Protein AF-A0A1Q7W2L8-F1 (afdb_monomer_lite)

Secondary structure (DSSP, 8-state):
-EEEEE-TTSS-TT-EEEEEEEEEEEE-TTS-EEEEEEEEEPPGGGSSSPPTT--SS-STT-HHHHHHT---EEESSSSTTS---EEEE-SSS-B-TT--S-EEEEE-PSSPPTTSPPSSEEESSSEEEEEEEEEEEEE-TTSSEEEEEEEEEE-S--SS----EEEEEEEEEEPP--EE--TT--HHHHHHHHHHHB---TTT----B-

Foldseek 3Di:
DWKFKDWPLEFCRVGFTWPDWAWEWEADPVLFIFIWIKTKTAFLCPDPTDDAPPDPDEDRHHSVLQNVLGIKIKTQPPDPPQADGFGAWDLVRADELPDQDKDKTWFAAPPGDLVDRHNIWIAGSHTWDWHGWIWIWGADPVGDTKIKIKTFIQNDDDSRGDRPIMMIMIDPPHDYDAYEYDPPDDPVNSVVSNVSRYPPNPDPPPRPYD

Radius of gyration: 18.17 Å; chains: 1; bounding box: 45×36×49 Å

Structure (mmCIF, N/CA/C/O backbone):
data_AF-A0A1Q7W2L8-F1
#
_entry.id   AF-A0A1Q7W2L8-F1
#
loop_
_atom_site.group_PDB
_atom_site.id
_atom_site.type_symbol
_atom_site.label_atom_id
_atom_site.label_alt_id
_atom_site.label_comp_id
_atom_site.label_asym_id
_atom_site.label_entity_id
_atom_site.label_seq_id
_atom_site.pdbx_PDB_ins_code
_atom_site.Cartn_x
_atom_site.Cartn_y
_atom_site.Cartn_z
_atom_site.occupancy
_atom_site.B_iso_or_equiv
_atom_site.auth_seq_id
_atom_site.auth_comp_id
_atom_site.auth_asym_id
_atom_site.auth_atom_id
_atom_site.pdbx_PDB_model_num
ATOM 1 N N . MET A 1 1 ? 2.780 14.218 2.442 1.00 86.56 1 MET A N 1
ATOM 2 C CA . MET A 1 1 ? 3.149 12.829 2.125 1.00 86.56 1 MET A CA 1
ATOM 3 C C . MET A 1 1 ? 4.211 12.845 1.049 1.00 86.56 1 MET A C 1
ATOM 5 O O . MET A 1 1 ? 4.019 13.495 0.024 1.00 86.56 1 MET A O 1
ATOM 9 N N . HIS A 1 2 ? 5.312 12.153 1.311 1.00 92.75 2 HIS A N 1
ATOM 10 C CA . HIS A 1 2 ? 6.382 11.899 0.356 1.00 92.75 2 HIS A CA 1
ATOM 11 C C . HIS A 1 2 ? 6.700 10.413 0.414 1.00 92.75 2 HIS A C 1
ATOM 13 O O . HIS A 1 2 ? 6.762 9.846 1.501 1.00 92.75 2 HIS A O 1
ATOM 19 N N . GLY A 1 3 ? 6.894 9.766 -0.727 1.00 97.12 3 GLY A N 1
ATOM 20 C CA . GLY A 1 3 ? 7.227 8.352 -0.713 1.00 97.12 3 GLY A CA 1
ATOM 21 C C . GLY A 1 3 ? 7.813 7.868 -2.016 1.00 97.12 3 GLY A C 1
ATOM 22 O O . GLY A 1 3 ? 7.709 8.532 -3.054 1.00 97.12 3 GLY A O 1
ATOM 23 N N . ARG A 1 4 ? 8.438 6.699 -1.935 1.00 98.31 4 ARG A N 1
ATOM 24 C CA . ARG A 1 4 ? 9.125 6.050 -3.044 1.00 98.31 4 ARG A CA 1
ATOM 25 C C . ARG A 1 4 ? 9.002 4.537 -2.913 1.00 98.31 4 ARG A C 1
ATOM 27 O O . ARG A 1 4 ? 8.896 4.020 -1.803 1.00 98.31 4 ARG A O 1
ATOM 34 N N . ILE A 1 5 ? 8.986 3.840 -4.041 1.00 98.69 5 ILE A N 1
ATOM 35 C CA . ILE A 1 5 ? 8.995 2.378 -4.118 1.00 98.69 5 ILE A CA 1
ATOM 36 C C . ILE A 1 5 ? 10.154 1.909 -4.990 1.00 98.69 5 ILE A C 1
ATOM 38 O O . ILE A 1 5 ? 10.399 2.441 -6.069 1.00 98.69 5 ILE A O 1
ATOM 42 N N . TRP A 1 6 ? 10.859 0.894 -4.523 1.00 98.50 6 TRP A N 1
ATOM 43 C CA . TRP A 1 6 ? 11.981 0.261 -5.188 1.00 98.50 6 TRP A CA 1
ATOM 44 C C . TRP A 1 6 ? 11.600 -1.150 -5.597 1.00 98.50 6 TRP A C 1
ATOM 46 O O . TRP A 1 6 ? 10.984 -1.891 -4.830 1.00 98.50 6 TRP A O 1
ATOM 56 N N . PHE A 1 7 ? 12.034 -1.516 -6.797 1.00 97.88 7 PHE A N 1
ATOM 57 C CA . PHE A 1 7 ? 11.906 -2.848 -7.363 1.00 97.88 7 PHE A CA 1
ATOM 58 C C . PHE A 1 7 ? 13.313 -3.321 -7.748 1.00 97.88 7 PHE A C 1
ATOM 60 O O . PHE A 1 7 ? 13.811 -2.931 -8.807 1.00 97.88 7 PHE A O 1
ATOM 67 N N . PRO A 1 8 ? 14.008 -4.086 -6.887 1.00 97.19 8 PRO A N 1
ATOM 68 C CA . PRO A 1 8 ? 15.393 -4.472 -7.128 1.00 97.19 8 PRO A CA 1
ATOM 69 C C . PRO A 1 8 ? 15.606 -5.138 -8.493 1.00 97.19 8 PRO A C 1
ATOM 71 O O . PRO A 1 8 ? 14.825 -5.982 -8.934 1.00 97.19 8 PRO A O 1
ATOM 74 N N . GLY A 1 9 ? 16.684 -4.746 -9.172 1.00 93.50 9 GLY A N 1
ATOM 75 C CA . GLY A 1 9 ? 17.031 -5.249 -10.504 1.00 93.50 9 GLY A CA 1
ATOM 76 C C . GLY A 1 9 ? 16.254 -4.612 -11.658 1.00 93.50 9 GLY A C 1
ATOM 77 O O . GLY A 1 9 ? 16.460 -5.014 -12.801 1.00 93.50 9 GLY A O 1
ATOM 78 N N . ASN A 1 10 ? 15.382 -3.637 -11.385 1.00 94.50 10 ASN A N 1
ATOM 79 C CA . ASN A 1 10 ? 14.778 -2.830 -12.435 1.00 94.50 10 ASN A CA 1
ATOM 80 C C . ASN A 1 10 ? 15.725 -1.696 -12.907 1.00 94.50 10 ASN A C 1
ATOM 82 O O . ASN A 1 10 ? 16.790 -1.488 -12.320 1.00 94.50 10 ASN A O 1
ATOM 86 N N . PRO A 1 11 ? 15.348 -0.932 -13.949 1.00 94.06 11 PRO A N 1
ATOM 87 C CA . PRO A 1 11 ? 16.211 0.104 -14.522 1.00 94.06 11 PRO A CA 1
ATOM 88 C C . PRO A 1 11 ? 16.416 1.367 -13.662 1.00 94.06 11 PRO A C 1
ATOM 90 O O . PRO A 1 11 ? 17.283 2.176 -13.990 1.00 94.06 11 PRO A O 1
ATOM 93 N N . TRP A 1 12 ? 15.642 1.566 -12.588 1.00 94.56 12 TRP A N 1
ATOM 94 C CA . TRP A 1 12 ? 15.703 2.754 -11.725 1.00 94.56 12 TRP A CA 1
ATOM 95 C C . TRP A 1 12 ? 16.214 2.368 -10.329 1.00 94.56 12 TRP A C 1
ATOM 97 O O . TRP A 1 12 ? 15.410 2.048 -9.450 1.00 94.56 12 TRP A O 1
ATOM 107 N N . PRO A 1 13 ? 17.537 2.420 -10.077 1.00 92.81 13 PRO A N 1
ATOM 108 C CA . PRO A 1 13 ? 18.108 2.015 -8.788 1.00 92.81 13 PRO A CA 1
ATOM 109 C C . PRO A 1 13 ? 17.626 2.894 -7.628 1.00 92.81 13 PRO A C 1
ATOM 111 O O . PRO A 1 13 ? 17.476 2.410 -6.508 1.00 92.81 13 PRO A O 1
ATOM 114 N N . ASP A 1 14 ? 17.307 4.157 -7.911 1.00 94.56 14 ASP A N 1
ATOM 115 C CA . ASP A 1 14 ? 16.752 5.092 -6.936 1.00 94.56 14 ASP A CA 1
ATOM 116 C C . ASP A 1 14 ? 15.235 4.917 -6.751 1.00 94.56 14 ASP A C 1
ATOM 118 O O . ASP A 1 14 ? 14.626 5.665 -5.994 1.00 94.56 14 ASP A O 1
ATOM 122 N N . GLY A 1 15 ? 14.601 3.934 -7.396 1.00 96.12 15 GLY A N 1
ATOM 123 C CA . GLY A 1 15 ? 13.174 3.629 -7.274 1.00 96.12 15 GLY A CA 1
ATOM 124 C C . GLY A 1 15 ? 12.269 4.583 -8.055 1.00 96.12 15 GLY A C 1
ATOM 125 O O . GLY A 1 15 ? 12.711 5.283 -8.963 1.00 96.12 15 GLY A O 1
ATOM 126 N N . HIS A 1 16 ? 10.998 4.628 -7.663 1.00 97.69 16 HIS A N 1
ATOM 127 C CA . HIS A 1 16 ? 9.942 5.435 -8.278 1.00 97.69 16 HIS A CA 1
ATOM 128 C C . HIS A 1 16 ? 9.181 6.211 -7.216 1.00 97.69 16 HIS A C 1
ATOM 130 O O . HIS A 1 16 ? 8.717 5.629 -6.233 1.00 97.69 16 HIS A O 1
ATOM 136 N N . GLY A 1 17 ? 9.046 7.517 -7.394 1.00 97.81 17 GLY A N 1
ATOM 137 C CA . GLY A 1 17 ? 8.232 8.373 -6.547 1.00 97.81 17 GLY A CA 1
ATOM 138 C C . GLY A 1 17 ? 6.760 7.978 -6.601 1.00 97.81 17 GLY A C 1
ATOM 139 O O . GLY A 1 17 ? 6.278 7.386 -7.569 1.00 97.81 17 GLY A O 1
ATOM 140 N N . LEU A 1 18 ? 6.031 8.297 -5.537 1.00 98.31 18 LEU A N 1
ATOM 141 C CA . LEU A 1 18 ? 4.604 8.010 -5.444 1.00 98.31 18 LEU A CA 1
ATOM 142 C C . LEU A 1 18 ? 3.776 9.228 -5.836 1.00 98.31 18 LEU A C 1
ATOM 144 O O . LEU A 1 18 ? 3.984 10.322 -5.312 1.00 98.31 18 LEU A O 1
ATOM 148 N N . SER A 1 19 ? 2.803 9.024 -6.723 1.00 97.62 19 SER A N 1
ATOM 149 C CA . SER A 1 19 ? 1.777 10.025 -7.016 1.00 97.62 19 SER A CA 1
ATOM 150 C C . SER A 1 19 ? 0.626 9.956 -6.016 1.00 97.62 19 SER A C 1
ATOM 152 O O . SER A 1 19 ? -0.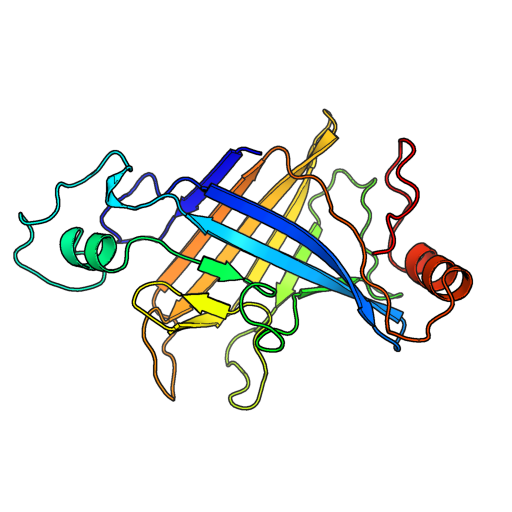007 10.967 -5.726 1.00 97.62 19 SER A O 1
ATOM 154 N N . GLU A 1 20 ? 0.338 8.760 -5.496 1.00 98.06 20 GLU A N 1
ATOM 155 C CA . GLU A 1 20 ? -0.770 8.509 -4.578 1.00 98.06 20 GLU A CA 1
ATOM 156 C C . GLU A 1 20 ? -0.328 7.538 -3.479 1.00 98.06 20 GLU A C 1
ATOM 158 O O . GLU A 1 20 ? 0.336 6.533 -3.745 1.00 98.06 20 GLU A O 1
ATOM 163 N N . PHE A 1 21 ? -0.731 7.826 -2.242 1.00 98.50 21 PHE A N 1
ATOM 164 C CA . PHE A 1 21 ? -0.692 6.876 -1.137 1.00 98.50 21 PHE A CA 1
ATOM 165 C C . PHE A 1 21 ? -1.886 7.129 -0.221 1.00 98.50 21 PHE A C 1
ATOM 167 O O . PHE A 1 21 ? -2.145 8.274 0.155 1.00 98.50 21 PHE A O 1
ATOM 174 N N . ALA A 1 22 ? -2.602 6.073 0.154 1.00 97.94 22 ALA A N 1
ATOM 175 C CA . ALA A 1 22 ? -3.683 6.148 1.124 1.00 97.94 22 ALA A CA 1
ATOM 176 C C . ALA A 1 22 ? -3.634 4.960 2.084 1.00 97.94 22 ALA A C 1
ATOM 178 O O . ALA A 1 22 ? -3.430 3.816 1.677 1.00 97.94 22 ALA A O 1
ATOM 179 N N . TRP A 1 23 ? -3.878 5.249 3.358 1.00 98.00 23 TRP A N 1
ATOM 180 C CA . TRP A 1 23 ? -4.012 4.270 4.427 1.00 98.00 23 TRP A CA 1
ATOM 181 C C . TRP A 1 23 ? -5.296 4.574 5.190 1.00 98.00 23 TRP A C 1
ATOM 183 O O . TRP A 1 23 ? -5.489 5.681 5.686 1.00 98.00 23 TRP A O 1
ATOM 193 N N . SER A 1 24 ? -6.205 3.609 5.245 1.00 96.94 24 SER A N 1
ATOM 194 C CA . SER A 1 24 ? -7.512 3.745 5.891 1.00 96.94 24 SER A CA 1
ATOM 195 C C . SER A 1 24 ? -7.906 2.445 6.583 1.00 96.94 24 SER A C 1
ATOM 197 O O . SER A 1 24 ? -7.171 1.457 6.524 1.00 96.94 24 SER A O 1
ATOM 199 N N . GLY A 1 25 ? -9.033 2.450 7.293 1.00 96.25 25 GLY A N 1
ATOM 200 C CA . GLY A 1 25 ? -9.501 1.287 8.037 1.00 96.25 25 GLY A CA 1
ATOM 201 C C . GLY A 1 25 ? -10.862 0.780 7.585 1.00 96.25 25 GLY A C 1
ATOM 202 O O . GLY A 1 25 ? -11.710 1.535 7.112 1.00 96.25 25 GLY A O 1
ATOM 203 N N . ARG A 1 26 ? -11.122 -0.495 7.853 1.00 96.06 26 ARG A N 1
ATOM 204 C CA . ARG A 1 26 ? -12.452 -1.093 7.769 1.00 96.06 26 ARG A CA 1
ATOM 205 C C . ARG A 1 26 ? -12.692 -2.019 8.948 1.00 96.06 26 ARG A C 1
ATOM 207 O O . ARG A 1 26 ? -11.932 -2.956 9.189 1.00 96.06 26 ARG A O 1
ATOM 214 N N . LEU A 1 27 ? -13.765 -1.760 9.683 1.00 96.62 27 LEU A N 1
ATOM 215 C CA . LEU A 1 27 ? -14.235 -2.648 10.736 1.00 96.62 27 LEU A CA 1
ATOM 216 C C . LEU A 1 27 ? -15.068 -3.767 10.104 1.00 96.62 27 LEU A C 1
ATOM 218 O O . LEU A 1 27 ? -15.924 -3.503 9.262 1.00 96.62 27 LEU A O 1
ATOM 222 N N . ASP A 1 28 ? -14.848 -5.014 10.511 1.00 95.00 28 ASP A N 1
ATOM 223 C CA . ASP A 1 28 ? -15.731 -6.118 10.136 1.00 95.00 28 ASP A CA 1
ATOM 224 C C . ASP A 1 28 ? -16.768 -6.433 11.227 1.00 95.00 28 ASP A C 1
ATOM 226 O O . ASP A 1 28 ? -16.647 -6.036 12.387 1.00 95.00 28 ASP A O 1
ATOM 230 N N . ARG A 1 29 ? -17.805 -7.199 10.865 1.00 93.06 29 ARG A N 1
ATOM 231 C CA . ARG A 1 29 ? -18.875 -7.602 11.800 1.00 93.06 29 ARG A CA 1
ATOM 232 C C . ARG A 1 29 ? -18.396 -8.493 12.951 1.00 93.06 29 ARG A C 1
ATOM 234 O O . ARG A 1 29 ? -19.135 -8.699 13.906 1.00 93.06 29 ARG A O 1
ATOM 241 N N . ARG A 1 30 ? -17.177 -9.035 12.875 1.00 92.44 30 ARG A N 1
ATOM 242 C CA . ARG A 1 30 ? -16.556 -9.811 13.958 1.00 92.44 30 ARG A CA 1
ATOM 243 C C . ARG A 1 30 ? -15.758 -8.914 14.910 1.00 92.44 30 ARG A C 1
ATOM 245 O O . ARG A 1 30 ? -15.165 -9.419 15.861 1.00 92.44 30 ARG A O 1
ATOM 252 N N . GLY A 1 31 ? -15.753 -7.599 14.683 1.00 92.50 31 GLY A N 1
ATOM 253 C CA . GLY A 1 31 ? -15.014 -6.638 15.488 1.00 92.50 31 GLY A CA 1
ATOM 254 C C . GLY A 1 31 ? -13.506 -6.751 15.286 1.00 92.50 31 GLY A C 1
ATOM 255 O O . GLY A 1 31 ? -12.765 -6.639 16.260 1.00 92.50 31 GLY A O 1
ATOM 256 N N . ARG A 1 32 ? -13.056 -7.022 14.056 1.00 97.00 32 ARG A N 1
ATOM 257 C CA . ARG A 1 32 ? -11.649 -6.922 13.643 1.00 97.00 32 ARG A CA 1
ATOM 258 C C . ARG A 1 32 ? -11.466 -5.695 12.761 1.00 97.00 32 ARG A C 1
ATOM 260 O O . ARG A 1 32 ? -12.349 -5.372 11.965 1.00 97.00 32 ARG A O 1
ATOM 267 N N . LEU A 1 33 ? -10.321 -5.038 12.896 1.00 97.62 33 LEU A N 1
ATOM 268 C CA . LEU A 1 33 ? -9.940 -3.911 12.053 1.00 97.62 33 LEU A CA 1
ATOM 269 C C . LEU A 1 33 ? -9.015 -4.404 10.948 1.00 97.62 33 LEU A C 1
ATOM 271 O O . LEU A 1 33 ? -8.019 -5.077 11.219 1.00 97.62 33 LEU A O 1
ATOM 275 N N . TRP A 1 34 ? -9.337 -4.021 9.724 1.00 98.19 34 TRP A N 1
ATOM 276 C CA . TRP A 1 34 ? -8.537 -4.241 8.531 1.00 98.19 34 TRP A CA 1
ATOM 277 C C . TRP A 1 34 ? -7.984 -2.900 8.063 1.00 98.19 34 TRP A C 1
ATOM 279 O O . TRP A 1 34 ? -8.705 -1.904 8.096 1.00 98.19 34 TRP A O 1
ATOM 289 N N . PHE A 1 35 ? -6.719 -2.862 7.661 1.00 98.31 35 PHE A N 1
ATOM 290 C CA . PHE A 1 35 ? -6.138 -1.718 6.979 1.00 98.31 35 PHE A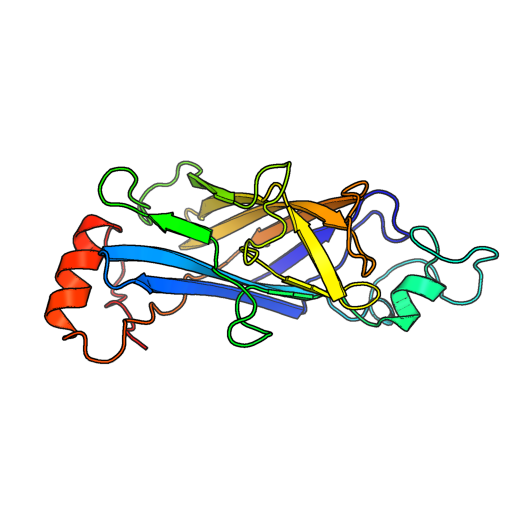 CA 1
ATOM 291 C C . PHE A 1 35 ? -6.259 -1.893 5.478 1.00 98.31 35 PHE A C 1
ATOM 293 O O . PHE A 1 35 ? -5.842 -2.901 4.910 1.00 98.31 35 PHE A O 1
ATOM 300 N N . ASP A 1 36 ? -6.810 -0.860 4.864 1.00 98.31 36 ASP A N 1
ATOM 301 C CA . ASP A 1 36 ? -6.910 -0.710 3.432 1.00 98.31 36 ASP A CA 1
ATOM 302 C C . ASP A 1 36 ? -5.785 0.247 2.994 1.00 98.31 36 ASP A C 1
ATOM 304 O O . ASP A 1 36 ? -5.716 1.399 3.438 1.00 98.31 36 ASP A O 1
ATOM 308 N N . LEU A 1 37 ? -4.879 -0.260 2.159 1.00 98.44 37 LEU A N 1
ATOM 309 C CA . LEU A 1 37 ? -3.725 0.446 1.603 1.00 98.44 37 LEU A CA 1
ATOM 310 C C . LEU A 1 37 ? -3.886 0.651 0.094 1.00 98.44 37 LEU A C 1
ATOM 312 O O . LEU A 1 37 ? -4.415 -0.212 -0.619 1.00 98.44 37 LEU A O 1
ATOM 316 N N . HIS A 1 38 ? -3.401 1.788 -0.387 1.00 98.50 38 HIS A N 1
ATOM 317 C CA . HIS A 1 38 ? -3.279 2.124 -1.798 1.00 98.50 38 HIS A CA 1
ATOM 318 C C . HIS A 1 38 ? -1.964 2.866 -2.022 1.00 98.50 38 HIS A C 1
ATOM 320 O O . HIS A 1 38 ? -1.631 3.769 -1.260 1.00 98.50 38 HIS A O 1
ATOM 326 N N . LEU A 1 39 ? -1.253 2.502 -3.081 1.00 98.50 39 LEU A N 1
ATOM 327 C CA . LEU A 1 39 ? -0.050 3.158 -3.559 1.00 98.50 39 LEU A CA 1
ATOM 328 C C . LEU A 1 39 ? -0.060 3.165 -5.085 1.00 98.50 39 LEU A C 1
ATOM 330 O O . LEU A 1 39 ? -0.358 2.146 -5.717 1.00 98.50 39 LEU A O 1
ATOM 334 N N . ARG A 1 40 ? 0.334 4.295 -5.670 1.00 98.56 40 ARG A N 1
ATOM 335 C CA . ARG A 1 40 ? 0.537 4.441 -7.110 1.00 98.56 40 ARG A CA 1
ATOM 336 C C . ARG A 1 40 ? 1.806 5.226 -7.386 1.00 98.56 40 ARG A C 1
ATOM 338 O O . ARG A 1 40 ? 2.039 6.257 -6.752 1.00 98.56 40 ARG A O 1
ATOM 345 N N . THR A 1 41 ? 2.621 4.745 -8.317 1.00 98.56 41 THR A N 1
ATOM 346 C CA . THR A 1 41 ? 3.837 5.465 -8.710 1.00 98.56 41 THR A CA 1
ATOM 347 C C . THR A 1 41 ? 3.512 6.636 -9.625 1.00 98.56 41 THR A C 1
ATOM 349 O O . THR A 1 41 ? 2.485 6.652 -10.312 1.00 98.56 41 THR A O 1
ATOM 352 N N . LEU A 1 42 ? 4.435 7.593 -9.678 1.00 97.25 42 LEU A N 1
ATOM 353 C CA . LEU A 1 42 ? 4.552 8.503 -10.807 1.00 97.25 42 LEU A CA 1
ATOM 354 C C . LEU A 1 42 ? 4.709 7.707 -12.118 1.00 97.25 42 LEU A C 1
ATOM 356 O O . LEU A 1 42 ? 5.116 6.535 -12.085 1.00 97.25 42 LEU A O 1
ATOM 360 N N . PRO A 1 43 ? 4.375 8.319 -13.268 1.00 96.25 43 PRO A N 1
ATOM 361 C CA . PRO A 1 43 ? 4.730 7.768 -14.567 1.00 96.25 43 PRO A CA 1
ATOM 362 C C . PRO A 1 43 ? 6.232 7.500 -14.647 1.00 96.25 43 PRO A C 1
ATOM 364 O O . PRO A 1 43 ? 7.035 8.378 -14.338 1.00 96.25 43 PRO A O 1
ATOM 367 N N . TYR A 1 44 ? 6.633 6.325 -15.124 1.00 94.31 44 TYR A N 1
ATOM 368 C CA . TYR A 1 44 ? 8.055 5.988 -15.259 1.00 94.31 44 TYR A CA 1
ATOM 369 C C . TYR A 1 44 ? 8.795 6.913 -16.233 1.00 94.31 44 TYR A C 1
ATOM 371 O O . TYR A 1 44 ? 10.004 7.088 -16.122 1.00 94.31 44 TYR A O 1
ATOM 379 N N . ALA A 1 45 ? 8.076 7.507 -17.191 1.00 90.06 45 ALA A N 1
ATOM 380 C CA . ALA A 1 45 ? 8.627 8.480 -18.132 1.00 90.06 45 ALA A CA 1
ATOM 381 C C . ALA A 1 45 ? 9.000 9.825 -17.478 1.00 90.06 45 ALA A C 1
ATOM 383 O O . ALA A 1 45 ? 9.820 10.553 -18.036 1.00 90.06 45 ALA A O 1
ATOM 384 N N . ASP A 1 46 ? 8.412 10.143 -16.320 1.00 90.31 46 ASP A N 1
ATOM 385 C CA . ASP A 1 46 ? 8.663 11.389 -15.587 1.00 90.31 46 ASP A CA 1
ATOM 386 C C . ASP A 1 46 ? 9.829 11.247 -14.591 1.00 90.31 46 ASP A C 1
ATOM 388 O O . ASP A 1 46 ? 10.320 12.240 -14.050 1.00 90.31 46 ASP A O 1
ATOM 392 N N . GLU A 1 47 ? 10.285 10.017 -14.337 1.00 88.69 47 GLU A N 1
ATOM 393 C CA . GLU A 1 47 ? 11.394 9.729 -13.431 1.00 88.69 47 GLU A CA 1
ATOM 394 C C . GLU A 1 47 ? 12.750 10.041 -14.071 1.00 88.69 47 GLU A C 1
ATOM 396 O O . GLU A 1 47 ? 12.999 9.799 -15.255 1.00 88.69 47 GLU A O 1
ATOM 401 N N . VAL A 1 48 ? 13.688 10.514 -13.247 1.00 83.25 48 VAL A N 1
ATOM 402 C CA . VAL A 1 48 ? 15.089 10.628 -13.660 1.00 83.25 48 VAL A CA 1
ATOM 403 C C . VAL A 1 48 ? 15.655 9.219 -13.804 1.00 83.25 48 VAL A C 1
ATOM 405 O O . VAL A 1 48 ? 15.725 8.471 -12.833 1.00 83.25 48 VAL A O 1
ATOM 408 N N . GLY A 1 49 ? 16.069 8.850 -15.014 1.00 81.56 49 GLY A N 1
ATOM 409 C CA . GLY A 1 49 ? 16.569 7.505 -15.260 1.00 81.56 49 GLY A CA 1
ATOM 410 C C . GLY A 1 49 ? 16.883 7.204 -16.725 1.00 81.56 49 GLY A C 1
ATOM 411 O O . GLY A 1 49 ? 17.095 8.128 -17.523 1.00 81.56 49 GLY A O 1
ATOM 412 N N . PRO A 1 50 ? 16.978 5.909 -17.076 1.00 78.81 50 PRO A N 1
ATOM 413 C CA . PRO A 1 50 ? 17.294 5.474 -18.431 1.00 78.81 50 PRO A CA 1
ATOM 414 C C . PRO A 1 50 ? 16.240 5.953 -19.432 1.00 78.81 50 PRO A C 1
ATOM 416 O O . PRO A 1 50 ? 15.046 6.002 -19.140 1.00 78.81 50 PRO A O 1
ATOM 419 N N . ARG A 1 51 ? 16.691 6.317 -20.638 1.00 74.81 51 ARG A N 1
ATOM 420 C CA . ARG A 1 51 ? 15.788 6.762 -21.703 1.00 74.81 51 ARG A CA 1
ATOM 421 C C . ARG A 1 51 ? 15.188 5.542 -22.407 1.00 74.81 51 ARG A C 1
ATOM 423 O O . ARG A 1 51 ? 15.953 4.686 -22.848 1.00 74.81 51 ARG A O 1
ATOM 430 N N . PRO A 1 52 ? 13.858 5.468 -22.570 1.00 73.31 52 PRO A N 1
ATOM 431 C CA . PRO A 1 52 ? 13.234 4.373 -23.302 1.00 73.31 52 PRO A CA 1
ATOM 432 C C . PRO A 1 52 ? 13.704 4.358 -24.767 1.00 73.31 52 PRO A C 1
ATOM 434 O O . PRO A 1 52 ? 13.960 5.406 -25.36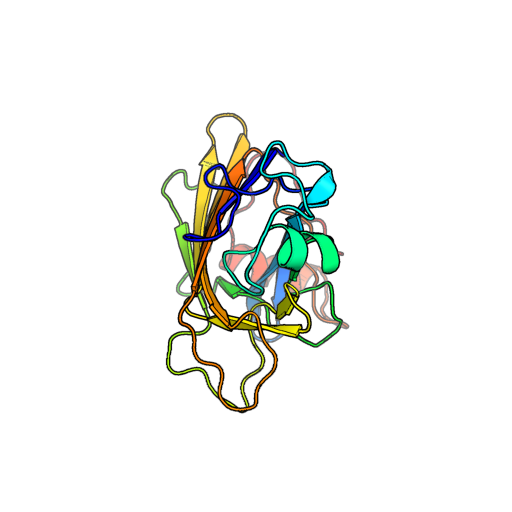4 1.00 73.31 52 PRO A O 1
ATOM 437 N N . GLY A 1 53 ? 13.803 3.163 -25.351 1.00 67.81 53 GLY A N 1
ATOM 438 C CA . GLY A 1 53 ? 14.183 2.940 -26.750 1.00 67.81 53 GLY A CA 1
ATOM 439 C C . GLY A 1 53 ? 15.667 2.655 -27.002 1.00 67.81 53 GLY A C 1
ATOM 440 O O . GLY A 1 53 ? 16.037 2.427 -28.151 1.00 67.81 53 GLY A O 1
ATOM 441 N N . THR A 1 54 ? 16.517 2.643 -25.968 1.00 67.62 54 THR A N 1
ATOM 442 C CA . THR A 1 54 ? 17.930 2.226 -26.089 1.00 67.62 54 THR A CA 1
ATOM 443 C C . THR A 1 54 ? 18.183 0.776 -25.676 1.00 67.62 54 THR A C 1
ATOM 445 O O . THR A 1 54 ? 19.306 0.293 -25.811 1.00 67.62 54 THR A O 1
ATOM 448 N N . ASP A 1 55 ? 17.164 0.087 -25.164 1.00 74.62 55 ASP A N 1
ATOM 449 C CA . ASP A 1 55 ? 17.295 -1.276 -24.652 1.00 74.62 55 ASP A CA 1
ATOM 450 C C . ASP A 1 55 ? 17.276 -2.294 -25.799 1.00 74.62 55 ASP A C 1
ATOM 452 O O . ASP A 1 55 ? 16.446 -2.214 -26.704 1.00 74.62 55 ASP A O 1
ATOM 456 N N . VAL A 1 56 ? 18.175 -3.278 -25.744 1.00 63.84 56 VAL A N 1
ATOM 457 C CA . VAL A 1 56 ? 18.202 -4.406 -26.695 1.00 63.84 56 VAL A CA 1
ATOM 458 C C . VAL A 1 56 ? 17.268 -5.539 -26.238 1.00 63.84 56 VAL A C 1
ATOM 460 O O . VAL A 1 56 ? 16.796 -6.324 -27.057 1.00 63.84 56 VAL A O 1
ATOM 463 N N . GLU A 1 57 ? 16.966 -5.605 -24.937 1.00 68.75 57 GLU A N 1
ATOM 464 C CA . GLU A 1 57 ? 16.167 -6.659 -24.303 1.00 68.75 57 GLU A CA 1
ATOM 465 C C . GLU A 1 57 ? 14.827 -6.127 -23.762 1.00 68.75 57 GLU A C 1
ATOM 467 O O . GLU A 1 57 ? 14.675 -4.942 -23.454 1.00 68.75 57 GLU A O 1
ATOM 472 N N . SER A 1 58 ? 13.843 -7.023 -23.633 1.00 77.88 58 SER A N 1
ATOM 473 C CA . SER A 1 58 ? 12.531 -6.774 -23.016 1.00 77.88 58 SER A CA 1
ATOM 474 C C . SER A 1 58 ? 12.438 -7.396 -21.621 1.00 77.88 58 SER A C 1
ATOM 476 O O . SER A 1 58 ? 13.126 -8.372 -21.337 1.00 77.88 58 SER A O 1
ATOM 478 N N . GLY A 1 59 ? 11.519 -6.916 -20.782 1.00 86.25 59 GLY A N 1
ATOM 479 C CA . GLY A 1 59 ? 11.219 -7.513 -19.476 1.00 86.25 59 GLY A CA 1
ATOM 480 C C . GLY A 1 59 ? 11.700 -6.675 -18.291 1.00 86.25 59 GLY A C 1
ATOM 481 O O . GLY A 1 59 ? 11.755 -5.449 -18.366 1.00 86.25 59 GLY A O 1
ATOM 482 N N . TRP A 1 60 ? 12.029 -7.338 -17.179 1.00 93.19 60 TRP A N 1
ATOM 483 C CA . TRP A 1 60 ? 12.285 -6.690 -15.885 1.00 93.19 60 TRP A CA 1
ATOM 484 C C . TRP A 1 60 ? 13.407 -5.641 -15.911 1.00 93.19 60 TRP A C 1
ATOM 486 O O . TRP A 1 60 ? 13.272 -4.596 -15.286 1.00 93.19 60 TRP A O 1
ATOM 496 N N . ALA A 1 61 ? 14.480 -5.873 -16.668 1.00 91.81 61 ALA A N 1
ATOM 497 C CA . ALA A 1 61 ? 15.619 -4.955 -16.765 1.00 91.81 61 ALA A CA 1
ATOM 498 C C . ALA A 1 61 ? 15.483 -3.899 -17.886 1.00 91.81 61 ALA A C 1
ATOM 500 O O . ALA A 1 61 ? 16.414 -3.134 -18.122 1.00 91.81 61 ALA A O 1
ATOM 501 N N . SER A 1 62 ? 14.348 -3.844 -18.593 1.00 91.88 62 SER A N 1
ATOM 502 C CA . SER A 1 62 ? 14.150 -3.012 -19.790 1.00 91.88 62 SER A CA 1
ATOM 503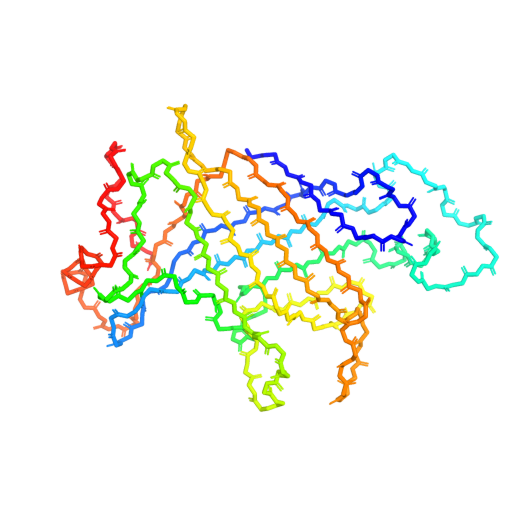 C C . SER A 1 62 ? 13.351 -1.746 -19.480 1.00 91.88 62 SER A C 1
ATOM 505 O O . SER A 1 62 ? 12.148 -1.829 -19.232 1.00 91.88 62 SER A O 1
ATOM 507 N N . ALA A 1 63 ? 13.971 -0.564 -19.548 1.00 92.00 63 ALA A N 1
ATOM 508 C CA . ALA A 1 63 ? 13.282 0.713 -19.315 1.00 92.00 63 ALA A CA 1
ATOM 509 C C . ALA A 1 63 ? 12.079 0.888 -20.248 1.00 92.00 63 ALA A C 1
ATOM 511 O O . ALA A 1 63 ? 10.995 1.275 -19.817 1.00 92.00 63 ALA A O 1
ATOM 512 N N . SER A 1 64 ? 12.244 0.487 -21.507 1.00 91.38 64 SER A N 1
ATOM 513 C CA . SER A 1 64 ? 11.203 0.504 -22.534 1.00 91.38 64 SER A CA 1
ATOM 514 C C . SER A 1 64 ? 9.988 -0.343 -22.149 1.00 91.38 64 SER A C 1
ATOM 516 O O . SER A 1 64 ? 8.855 0.075 -22.384 1.00 91.38 64 SER A O 1
ATOM 518 N N . THR A 1 65 ? 10.206 -1.508 -21.524 1.00 91.75 65 THR A N 1
ATOM 519 C CA . THR A 1 65 ? 9.110 -2.366 -21.044 1.00 91.75 65 THR A CA 1
ATOM 520 C C . THR A 1 65 ? 8.342 -1.678 -19.926 1.00 91.75 65 THR A C 1
ATOM 522 O O . THR A 1 65 ? 7.125 -1.577 -20.008 1.00 91.75 65 THR A O 1
ATOM 525 N N . TRP A 1 66 ? 9.036 -1.152 -18.915 1.00 94.00 66 TRP A N 1
ATOM 526 C CA . TRP A 1 66 ? 8.391 -0.442 -17.809 1.00 94.00 66 TRP A CA 1
ATOM 527 C C . TRP A 1 66 ? 7.596 0.761 -18.308 1.00 94.00 66 TRP A C 1
ATOM 529 O O . TRP A 1 66 ? 6.399 0.846 -18.048 1.00 94.00 66 TRP A O 1
ATOM 539 N N . THR A 1 67 ? 8.218 1.645 -19.094 1.00 93.25 67 THR A N 1
ATOM 540 C CA . THR A 1 67 ? 7.563 2.845 -19.630 1.00 93.25 67 THR A CA 1
ATOM 541 C C . THR A 1 67 ? 6.323 2.518 -20.466 1.00 93.25 67 THR A C 1
ATOM 543 O O . THR A 1 67 ? 5.358 3.277 -20.423 1.00 93.25 67 THR A O 1
ATOM 546 N N . ALA A 1 68 ? 6.286 1.379 -21.168 1.00 92.88 68 ALA A N 1
ATOM 547 C CA . ALA A 1 68 ? 5.100 0.952 -21.916 1.00 92.88 68 ALA A CA 1
ATOM 548 C C . ALA A 1 68 ? 3.873 0.666 -21.025 1.00 92.88 68 ALA A C 1
ATOM 550 O O . ALA A 1 68 ? 2.744 0.779 -21.500 1.00 92.88 68 ALA A O 1
ATOM 551 N N . TYR A 1 69 ? 4.077 0.331 -19.746 1.00 93.06 69 TYR A N 1
ATOM 552 C CA . TYR A 1 69 ? 3.005 0.105 -18.768 1.00 93.06 69 TYR A CA 1
ATOM 553 C C . TYR A 1 69 ? 2.717 1.317 -17.867 1.00 93.06 69 TYR A C 1
ATOM 555 O O . TYR A 1 69 ? 1.855 1.233 -16.992 1.00 93.06 69 TYR A O 1
ATOM 563 N N . ASP A 1 70 ? 3.374 2.453 -18.126 1.00 94.69 70 ASP A N 1
ATOM 564 C CA . ASP A 1 70 ? 3.180 3.770 -17.503 1.00 94.69 70 ASP A CA 1
ATOM 565 C C . ASP A 1 70 ? 3.517 3.851 -16.004 1.00 94.69 70 ASP A C 1
ATOM 567 O O . ASP A 1 70 ? 4.381 4.639 -15.629 1.00 94.69 70 ASP A O 1
ATOM 571 N N . ARG A 1 71 ? 2.867 3.063 -15.137 1.00 96.88 71 ARG A N 1
ATOM 572 C CA . ARG A 1 71 ? 3.025 3.148 -13.673 1.00 96.88 71 ARG A CA 1
ATOM 573 C C . ARG A 1 71 ? 2.582 1.887 -12.925 1.00 96.88 71 ARG A C 1
ATOM 575 O O . ARG A 1 71 ? 1.707 1.156 -13.388 1.00 96.88 71 ARG A O 1
ATOM 582 N N . ALA A 1 72 ? 3.087 1.709 -11.703 1.00 98.06 72 ALA A N 1
ATOM 583 C CA . ALA A 1 72 ? 2.661 0.637 -10.805 1.00 98.06 72 ALA A CA 1
ATOM 584 C C . ALA A 1 72 ? 1.463 1.067 -9.955 1.00 98.06 72 ALA A C 1
ATOM 586 O O . ALA A 1 72 ? 1.353 2.226 -9.550 1.00 98.06 72 ALA A O 1
ATOM 587 N N . THR A 1 73 ? 0.591 0.118 -9.620 1.00 98.62 73 THR A N 1
ATOM 588 C CA . THR A 1 73 ? -0.462 0.291 -8.609 1.00 98.62 73 THR A CA 1
ATOM 589 C C . THR A 1 73 ? -0.489 -0.917 -7.682 1.00 98.62 73 THR A C 1
ATOM 591 O O . THR A 1 73 ? -0.676 -2.039 -8.144 1.00 98.62 73 THR A O 1
ATOM 594 N N . LEU A 1 74 ? -0.335 -0.684 -6.378 1.00 98.56 74 LEU A N 1
ATOM 595 C CA . LEU A 1 74 ? -0.570 -1.673 -5.328 1.00 98.56 74 LEU A CA 1
ATOM 596 C C . LEU A 1 74 ? -1.772 -1.207 -4.518 1.00 98.56 74 LEU A C 1
ATOM 598 O O . LEU A 1 74 ? -1.740 -0.130 -3.924 1.00 98.56 74 LEU A O 1
ATOM 602 N N . SER A 1 75 ? -2.864 -1.970 -4.503 1.00 98.56 75 SER A N 1
ATOM 603 C CA . SER A 1 75 ? -4.063 -1.505 -3.814 1.00 98.56 75 SER A CA 1
ATOM 604 C C . SER A 1 75 ? -5.002 -2.598 -3.336 1.00 98.56 75 SER A C 1
ATOM 606 O O . SER A 1 75 ? -5.281 -3.578 -4.025 1.00 98.56 75 SER A O 1
ATOM 608 N N . SER A 1 76 ? -5.556 -2.354 -2.152 1.00 98.19 76 SER A N 1
ATOM 609 C CA . SER A 1 76 ? -6.680 -3.101 -1.590 1.00 98.19 76 SER A CA 1
ATOM 610 C C . SER A 1 76 ? -8.055 -2.518 -1.959 1.00 98.19 76 SER A C 1
ATOM 612 O O . SER A 1 76 ? -9.078 -3.163 -1.743 1.00 98.19 76 SER A O 1
ATOM 614 N N . THR A 1 77 ? -8.088 -1.309 -2.529 1.00 97.00 77 THR A N 1
ATOM 615 C CA . THR A 1 77 ? -9.316 -0.521 -2.736 1.00 97.00 77 THR A CA 1
ATOM 616 C C . THR A 1 77 ? -9.542 -0.071 -4.175 1.00 97.00 77 THR A C 1
ATOM 618 O O . THR A 1 77 ? -10.671 0.270 -4.514 1.00 97.00 77 THR A O 1
ATOM 621 N N . PHE A 1 78 ? -8.507 -0.072 -5.023 1.00 97.19 78 PHE A N 1
ATOM 622 C CA . PHE A 1 78 ? -8.604 0.391 -6.411 1.00 97.19 78 PHE A CA 1
ATOM 623 C C . PHE A 1 78 ? -9.527 -0.494 -7.256 1.00 97.19 78 PHE A C 1
ATOM 625 O O . PHE A 1 78 ? -10.332 0.016 -8.031 1.00 97.19 78 PHE A O 1
ATOM 632 N N . TRP A 1 79 ? -9.439 -1.815 -7.074 1.00 96.25 79 TRP A N 1
ATOM 633 C CA . TRP A 1 79 ? -10.349 -2.781 -7.686 1.00 96.25 79 TRP A CA 1
ATOM 634 C C . TRP A 1 79 ? -11.395 -3.214 -6.651 1.00 96.25 79 TRP A C 1
ATOM 636 O O . TRP A 1 79 ? -11.037 -3.906 -5.688 1.00 96.25 79 TRP A O 1
ATOM 646 N N . PRO A 1 80 ? -12.669 -2.806 -6.813 1.00 91.31 80 PRO A N 1
ATOM 647 C CA . PRO A 1 80 ? -13.728 -3.127 -5.865 1.00 91.31 80 PRO A CA 1
ATOM 648 C C . PRO A 1 80 ? -13.826 -4.630 -5.637 1.00 91.31 80 PRO A C 1
ATOM 650 O O . PRO A 1 80 ? -13.801 -5.412 -6.584 1.00 91.31 80 PRO A O 1
ATOM 653 N N . ASP A 1 81 ? -13.905 -5.026 -4.370 1.00 90.12 81 ASP A N 1
ATOM 654 C CA . ASP A 1 81 ? -14.055 -6.418 -3.958 1.00 90.12 81 ASP A CA 1
ATOM 655 C C . ASP A 1 81 ? -12.991 -7.388 -4.495 1.00 90.12 81 ASP A C 1
ATOM 657 O O . ASP A 1 81 ? -13.191 -8.598 -4.412 1.00 90.12 81 ASP A O 1
ATOM 661 N N . ALA A 1 82 ? -11.823 -6.899 -4.923 1.00 94.25 82 ALA A N 1
ATOM 662 C CA . ALA A 1 82 ? -10.717 -7.740 -5.382 1.00 94.25 82 ALA A CA 1
ATOM 663 C C . ALA A 1 82 ? -9.667 -8.021 -4.295 1.00 94.25 82 ALA A C 1
ATOM 665 O O . ALA A 1 82 ? -8.899 -8.966 -4.424 1.00 94.25 82 ALA A O 1
ATOM 666 N N . ALA A 1 83 ? -9.638 -7.251 -3.201 1.00 97.00 83 ALA A N 1
ATOM 667 C CA . ALA A 1 83 ? -8.714 -7.464 -2.080 1.00 97.00 83 ALA A CA 1
ATOM 668 C C . ALA A 1 83 ? -9.409 -7.520 -0.706 1.00 97.00 83 ALA A C 1
ATOM 670 O O . ALA A 1 83 ? -10.560 -7.092 -0.554 1.00 97.00 83 ALA A O 1
ATOM 671 N N . THR A 1 84 ? -8.749 -8.141 0.272 1.00 96.75 84 THR A N 1
ATOM 672 C CA . THR A 1 84 ? -9.239 -8.277 1.654 1.00 96.75 84 THR A CA 1
ATOM 673 C C . THR A 1 84 ? -8.741 -7.169 2.579 1.00 96.75 84 THR A C 1
ATOM 675 O O . THR A 1 84 ? -9.413 -6.903 3.581 1.00 96.75 84 THR A O 1
ATOM 678 N N . GLY A 1 85 ? -7.639 -6.497 2.229 1.00 97.81 85 GLY A N 1
ATOM 679 C CA . GLY A 1 85 ? -6.892 -5.618 3.126 1.00 97.81 85 GLY A CA 1
ATOM 680 C C . GLY A 1 85 ? -6.010 -6.408 4.099 1.00 97.81 85 GLY A C 1
ATOM 681 O O . GLY A 1 85 ? -6.030 -7.636 4.143 1.00 97.81 85 GLY A O 1
ATOM 682 N N . VAL A 1 86 ? -5.234 -5.704 4.918 1.00 98.19 86 VAL A N 1
ATOM 683 C CA . VAL A 1 86 ? -4.319 -6.318 5.893 1.00 98.19 86 VAL A CA 1
ATOM 684 C C . VAL A 1 86 ? -4.982 -6.362 7.264 1.00 98.19 86 VAL A C 1
ATOM 686 O O . VAL A 1 86 ? -5.512 -5.353 7.728 1.00 98.19 86 VAL A O 1
ATOM 689 N N . LEU A 1 87 ? -4.955 -7.506 7.954 1.00 98.06 87 LEU A N 1
ATOM 690 C CA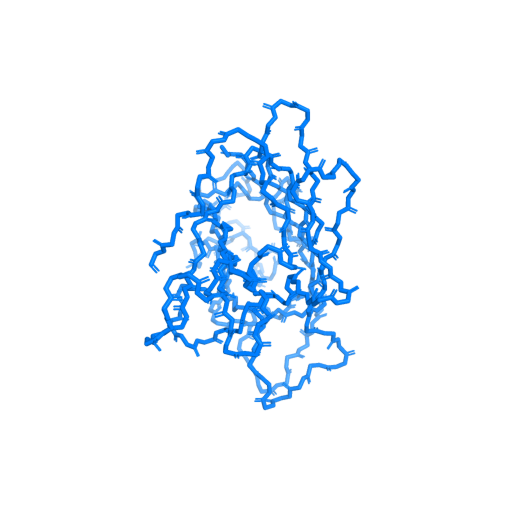 . LEU A 1 87 ? -5.503 -7.590 9.309 1.00 98.06 87 LEU A CA 1
ATOM 691 C C . LEU A 1 87 ? -4.674 -6.716 10.262 1.00 98.06 87 LEU A C 1
ATOM 693 O O . LEU A 1 87 ? -3.533 -7.026 10.593 1.00 98.06 87 LEU A O 1
ATOM 697 N N . ALA A 1 88 ? -5.270 -5.620 10.719 1.00 97.19 88 ALA A N 1
ATOM 698 C CA . ALA A 1 88 ? -4.572 -4.558 11.428 1.00 97.19 88 ALA A CA 1
ATOM 699 C C . ALA A 1 88 ? -4.709 -4.655 12.943 1.00 97.19 88 ALA A C 1
ATOM 701 O O . ALA A 1 88 ? -3.760 -4.389 13.681 1.00 97.19 88 ALA A O 1
ATOM 702 N N . ALA A 1 89 ? -5.889 -5.025 13.431 1.00 97.25 89 ALA A N 1
ATOM 703 C CA . ALA A 1 89 ? -6.084 -5.203 14.856 1.00 97.25 89 ALA A CA 1
ATOM 704 C C . ALA A 1 89 ? -7.161 -6.232 15.173 1.00 97.25 89 ALA A C 1
ATOM 706 O O . ALA A 1 89 ? -8.216 -6.323 14.540 1.00 97.25 89 ALA A O 1
ATOM 707 N N . THR A 1 90 ? -6.890 -6.969 16.239 1.00 96.44 90 THR A N 1
ATOM 708 C CA . THR A 1 90 ? -7.848 -7.819 16.940 1.00 96.44 90 THR A CA 1
ATOM 709 C C . THR A 1 90 ? -7.843 -7.431 18.415 1.00 96.44 90 THR A C 1
ATOM 711 O O . THR A 1 90 ? -6.988 -6.673 18.865 1.00 96.44 90 THR A O 1
ATOM 714 N N . ARG A 1 91 ? -8.773 -7.967 19.209 1.00 91.62 91 ARG A N 1
ATOM 715 C CA . ARG A 1 91 ? -8.799 -7.691 20.656 1.00 91.62 91 ARG A CA 1
ATOM 716 C C . ARG A 1 91 ? -7.523 -8.138 21.376 1.00 91.62 91 ARG A C 1
ATOM 718 O O . ARG A 1 91 ? -7.146 -7.523 22.364 1.00 91.62 91 ARG A O 1
ATOM 725 N N . SER A 1 92 ? -6.887 -9.210 20.904 1.00 93.19 92 SER A N 1
ATOM 726 C CA . SER A 1 92 ? -5.637 -9.732 21.468 1.00 93.19 92 SER A CA 1
ATOM 727 C C . SER A 1 92 ? -4.398 -9.025 20.924 1.00 93.19 92 SER A C 1
ATOM 729 O O . SER A 1 92 ? -3.363 -9.037 21.578 1.00 93.19 92 SER A O 1
ATOM 731 N N . ILE A 1 93 ? -4.494 -8.422 19.736 1.00 94.69 93 ILE A N 1
ATOM 732 C CA . ILE A 1 93 ? -3.390 -7.737 19.059 1.00 94.69 93 ILE A CA 1
ATOM 733 C C . ILE A 1 93 ? -3.907 -6.374 18.578 1.00 94.69 93 ILE A C 1
ATOM 735 O O . ILE A 1 93 ? -4.294 -6.245 17.412 1.00 94.69 93 ILE A O 1
ATOM 739 N N . PRO A 1 94 ? -4.007 -5.377 19.472 1.00 95.44 94 PRO A N 1
ATOM 740 C CA . PRO A 1 94 ? -4.449 -4.040 19.101 1.00 95.44 94 PRO A CA 1
ATOM 741 C C . PRO A 1 94 ? -3.380 -3.296 18.286 1.00 95.44 94 PRO A C 1
ATOM 743 O O . PRO A 1 94 ? -2.197 -3.636 18.326 1.00 95.44 94 PRO A O 1
ATOM 746 N N . PHE A 1 95 ? -3.792 -2.251 17.572 1.00 96.00 95 PHE A N 1
ATOM 747 C CA . PHE A 1 95 ? -2.888 -1.268 16.969 1.00 96.00 95 PHE A CA 1
ATOM 748 C C . PHE A 1 95 ? -2.926 0.011 17.806 1.00 96.00 95 PHE A C 1
ATOM 750 O O . PHE A 1 95 ? -3.999 0.461 18.192 1.00 96.00 95 PHE A O 1
ATOM 757 N N . ARG A 1 96 ? -1.773 0.582 18.143 1.00 94.44 96 ARG A N 1
ATOM 758 C CA . ARG A 1 96 ? -1.681 1.739 19.040 1.00 94.44 96 ARG A CA 1
ATOM 759 C C . ARG A 1 96 ? -1.099 2.931 18.302 1.00 94.44 96 ARG A C 1
ATOM 761 O O . ARG A 1 96 ? 0.110 3.026 18.146 1.00 94.44 96 ARG A O 1
ATOM 768 N N . PHE A 1 97 ? -1.951 3.842 17.853 1.00 92.00 97 PHE A N 1
ATOM 769 C CA . PHE A 1 97 ? -1.540 5.099 17.247 1.00 92.00 97 PHE A CA 1
ATOM 770 C C . PHE A 1 97 ? -0.661 5.926 18.180 1.00 92.00 97 PHE A C 1
ATOM 772 O O . PHE A 1 97 ? 0.198 6.636 17.687 1.00 92.00 97 PHE A O 1
ATOM 779 N N . GLY A 1 98 ? -0.833 5.850 19.502 1.00 90.44 98 GLY A N 1
ATOM 780 C CA . GLY A 1 98 ? 0.016 6.568 20.453 1.00 90.44 98 GLY A CA 1
ATOM 781 C C . GLY A 1 98 ? 1.422 5.983 20.630 1.00 90.44 98 GLY A C 1
ATOM 782 O O . GLY A 1 98 ? 2.281 6.664 21.191 1.00 90.44 98 GLY A O 1
ATOM 783 N N . ASP A 1 99 ? 1.680 4.754 20.168 1.00 92.88 99 ASP A N 1
ATOM 784 C CA . ASP A 1 99 ? 2.969 4.079 20.353 1.00 92.88 99 ASP A CA 1
ATOM 785 C C . ASP A 1 99 ? 3.992 4.549 19.308 1.00 92.88 99 ASP A C 1
ATOM 787 O O . ASP A 1 99 ? 3.736 4.535 18.104 1.00 92.88 99 ASP A O 1
ATOM 791 N N . PHE A 1 100 ? 5.165 4.968 19.783 1.00 94.19 100 PHE A N 1
ATOM 792 C CA . PHE A 1 100 ? 6.288 5.388 18.941 1.00 94.19 100 PHE A CA 1
ATOM 793 C C . PHE A 1 100 ? 7.177 4.219 18.510 1.00 94.19 100 PHE A C 1
ATOM 795 O O . PHE A 1 100 ? 8.064 4.399 17.677 1.00 94.19 100 PHE A O 1
ATOM 802 N N . ARG A 1 101 ? 6.972 3.021 19.069 1.00 96.50 101 ARG A N 1
ATOM 803 C CA . ARG A 1 101 ? 7.669 1.819 18.607 1.00 96.50 101 ARG A CA 1
ATOM 804 C C . ARG A 1 101 ? 7.073 1.345 17.279 1.00 96.50 101 ARG A C 1
ATOM 806 O O . ARG A 1 101 ? 5.852 1.414 17.116 1.00 96.50 101 ARG A O 1
ATOM 813 N N . PRO A 1 102 ? 7.902 0.800 16.374 1.00 97.69 102 PRO A N 1
ATOM 814 C CA . PRO A 1 102 ? 7.422 0.182 15.150 1.00 97.69 102 PRO A CA 1
ATOM 815 C C . PRO A 1 102 ? 6.365 -0.891 15.412 1.00 97.69 102 PRO A C 1
ATOM 817 O O . PRO A 1 102 ? 6.533 -1.760 16.273 1.00 97.69 102 PRO A O 1
ATOM 820 N N . GLN A 1 103 ? 5.275 -0.842 14.653 1.00 98.00 103 GLN A N 1
ATOM 821 C CA . GLN A 1 103 ? 4.221 -1.850 14.683 1.00 98.00 103 GLN A CA 1
ATOM 822 C C . GLN A 1 103 ? 4.119 -2.518 13.321 1.00 98.00 103 GLN A C 1
ATOM 824 O O . GLN A 1 103 ? 3.756 -1.873 12.345 1.00 98.00 103 GLN A O 1
ATOM 829 N N . ILE A 1 104 ? 4.402 -3.818 13.271 1.00 98.38 104 ILE A N 1
ATOM 830 C CA . ILE A 1 104 ? 4.460 -4.579 12.021 1.00 98.38 104 ILE A CA 1
ATOM 831 C C . ILE A 1 104 ? 3.159 -5.352 11.808 1.00 98.38 104 ILE A C 1
ATOM 833 O O . ILE A 1 104 ? 2.608 -5.932 12.751 1.00 98.38 104 ILE A O 1
ATOM 837 N N . ARG A 1 105 ? 2.658 -5.367 10.572 1.00 98.38 105 ARG A N 1
ATOM 838 C CA . ARG A 1 105 ? 1.565 -6.232 10.119 1.00 98.38 105 ARG A CA 1
ATOM 839 C C . ARG A 1 105 ? 1.995 -7.011 8.893 1.00 98.38 105 ARG A C 1
ATOM 841 O O . ARG A 1 105 ? 2.567 -6.438 7.975 1.00 98.38 105 ARG A O 1
ATOM 848 N N . ALA A 1 106 ? 1.681 -8.300 8.899 1.00 98.06 106 ALA A N 1
ATOM 849 C CA . ALA A 1 106 ? 1.982 -9.198 7.802 1.00 98.06 106 ALA A CA 1
ATOM 850 C C . ALA A 1 106 ? 0.705 -9.758 7.174 1.00 98.06 106 ALA A C 1
ATOM 852 O O . ALA A 1 106 ? -0.325 -9.876 7.847 1.00 98.06 106 ALA A O 1
ATOM 853 N N . ALA A 1 107 ? 0.779 -10.095 5.891 1.00 97.81 107 ALA A N 1
ATOM 854 C CA . ALA A 1 107 ? -0.307 -10.718 5.144 1.00 97.81 107 ALA A CA 1
ATOM 855 C C . ALA A 1 107 ? 0.232 -11.591 4.006 1.00 97.81 107 ALA A C 1
ATOM 857 O O . ALA A 1 107 ? 1.368 -11.419 3.569 1.00 97.81 107 ALA A O 1
ATOM 858 N N . ASP A 1 108 ? -0.614 -12.509 3.540 1.00 96.75 108 ASP A N 1
ATOM 859 C CA . ASP A 1 108 ? -0.362 -13.398 2.402 1.00 96.75 108 ASP A CA 1
ATOM 860 C C . ASP A 1 108 ? 0.991 -14.134 2.475 1.00 96.75 108 ASP A C 1
ATOM 862 O O . ASP A 1 108 ? 1.821 -13.984 1.577 1.00 96.75 108 ASP A O 1
ATOM 866 N N . PRO A 1 109 ? 1.262 -14.912 3.546 1.00 96.81 109 PRO A N 1
ATOM 867 C CA . PRO A 1 109 ? 2.493 -15.696 3.631 1.00 96.81 109 PRO A CA 1
ATOM 868 C C . PRO A 1 109 ? 2.570 -16.717 2.489 1.00 96.81 109 PRO A C 1
ATOM 870 O O . PRO A 1 109 ? 1.541 -17.220 2.035 1.00 96.81 109 PRO A O 1
ATOM 873 N N . LEU A 1 110 ? 3.784 -17.071 2.060 1.00 95.00 110 LEU A N 1
ATOM 874 C CA . LEU A 1 110 ? 3.973 -18.160 1.104 1.00 95.00 110 LEU A CA 1
ATOM 875 C C . LEU A 1 110 ? 3.944 -19.539 1.796 1.00 95.00 110 LEU A C 1
ATOM 877 O O . LEU A 1 110 ? 4.464 -19.683 2.906 1.00 95.00 110 LEU A O 1
ATOM 881 N N . PRO A 1 111 ? 3.384 -20.577 1.141 1.00 92.88 111 PRO A N 1
ATOM 882 C CA . PRO A 1 111 ? 2.672 -20.521 -0.141 1.00 92.88 111 PRO A CA 1
ATOM 883 C C . PRO A 1 111 ? 1.305 -19.826 -0.013 1.00 92.88 111 PRO A C 1
ATOM 885 O O . PRO A 1 111 ? 0.589 -20.041 0.963 1.00 92.88 111 PRO A O 1
ATOM 888 N N . VAL A 1 112 ? 0.936 -19.025 -1.021 1.00 90.00 112 VAL A N 1
ATOM 889 C CA . VAL A 1 112 ? -0.380 -18.368 -1.066 1.00 90.00 112 VAL A CA 1
ATOM 890 C C . VAL A 1 112 ? -1.498 -19.387 -1.283 1.00 90.00 112 VAL A C 1
ATOM 892 O O . VAL A 1 112 ? -1.321 -20.385 -1.984 1.00 90.00 112 VAL A O 1
ATOM 895 N N . ASP A 1 113 ? -2.664 -19.111 -0.701 1.00 88.00 113 ASP A N 1
ATOM 896 C CA . ASP A 1 113 ? -3.887 -19.871 -0.956 1.00 88.00 113 ASP A CA 1
ATOM 897 C C . ASP A 1 113 ? -4.397 -19.574 -2.382 1.00 88.00 113 ASP A C 1
ATOM 899 O O . ASP A 1 113 ? -4.720 -18.419 -2.667 1.00 88.00 113 ASP A O 1
ATOM 903 N N . PRO A 1 114 ? -4.485 -20.572 -3.284 1.00 81.94 114 PRO A N 1
ATOM 904 C CA . PRO A 1 114 ? -4.928 -20.361 -4.663 1.00 81.94 114 PRO A CA 1
ATOM 905 C C . PRO A 1 114 ? -6.408 -19.968 -4.783 1.00 81.94 114 PRO A C 1
ATOM 907 O O . PRO A 1 114 ? -6.796 -19.383 -5.792 1.00 81.94 114 PRO A O 1
ATOM 910 N N . GLU A 1 115 ? -7.234 -20.284 -3.782 1.00 85.88 115 GLU A N 1
ATOM 911 C CA . GLU A 1 115 ? -8.638 -19.848 -3.709 1.00 85.88 115 GLU A CA 1
ATOM 912 C C . GLU A 1 115 ? -8.794 -18.574 -2.861 1.00 85.88 115 GLU A C 1
ATOM 914 O O . GLU A 1 115 ? -9.866 -17.959 -2.808 1.00 85.88 115 GLU A O 1
ATOM 919 N N . GLY A 1 116 ? -7.709 -18.171 -2.197 1.00 88.38 116 GLY A N 1
ATOM 920 C CA . GLY A 1 116 ? -7.640 -17.033 -1.309 1.00 88.38 116 GLY A CA 1
ATOM 921 C C . GLY A 1 116 ? -7.691 -15.714 -2.066 1.00 88.38 116 GLY A C 1
ATOM 922 O O . GLY A 1 116 ? -7.093 -15.520 -3.122 1.00 88.38 116 GLY A O 1
ATOM 923 N N . LYS A 1 117 ? -8.399 -14.754 -1.478 1.00 93.81 117 LYS A N 1
ATOM 924 C CA . LYS A 1 117 ? -8.428 -13.381 -1.968 1.00 93.81 117 LYS A CA 1
ATOM 925 C C . LYS A 1 117 ? -7.245 -12.607 -1.367 1.00 93.81 117 LYS A C 1
ATOM 927 O O . LYS A 1 117 ? -7.165 -12.557 -0.136 1.00 93.81 117 LYS A O 1
ATOM 932 N N . PRO A 1 118 ? -6.381 -11.970 -2.179 1.00 95.81 118 PRO A N 1
ATOM 933 C CA . PRO A 1 118 ? -5.170 -11.324 -1.678 1.00 95.81 118 PRO A CA 1
ATOM 934 C C . PRO A 1 118 ? -5.501 -10.136 -0.770 1.00 95.81 118 PRO A C 1
ATOM 936 O O . PRO A 1 118 ? -6.555 -9.501 -0.900 1.00 95.81 118 PRO A O 1
ATOM 939 N N . ALA A 1 119 ? -4.595 -9.793 0.138 1.00 97.75 119 ALA A N 1
ATOM 940 C CA . ALA A 1 119 ? -4.670 -8.579 0.940 1.00 97.75 119 ALA A CA 1
ATOM 941 C C . ALA A 1 119 ? -4.578 -7.328 0.062 1.00 97.75 119 ALA A C 1
ATOM 943 O O . ALA A 1 119 ? -5.297 -6.353 0.300 1.00 97.75 119 ALA A O 1
ATOM 944 N N . VAL A 1 120 ? -3.737 -7.369 -0.976 1.00 98.00 120 VAL A N 1
ATOM 945 C CA . VAL A 1 120 ? -3.473 -6.267 -1.906 1.00 98.00 120 VAL A CA 1
ATOM 946 C C . VAL A 1 120 ? -3.289 -6.812 -3.325 1.00 98.00 120 VAL A C 1
ATOM 948 O O . VAL A 1 120 ? -2.584 -7.790 -3.536 1.00 98.00 120 VAL A O 1
ATOM 951 N N . ASN A 1 121 ? -3.882 -6.144 -4.316 1.00 97.19 121 ASN A N 1
ATOM 952 C CA . ASN A 1 121 ? -3.668 -6.451 -5.733 1.00 97.19 121 ASN A CA 1
ATOM 953 C C . ASN A 1 121 ? -2.547 -5.603 -6.342 1.00 97.19 121 ASN A C 1
ATOM 955 O O . ASN A 1 121 ? -2.324 -4.468 -5.913 1.00 97.19 121 ASN A O 1
ATOM 959 N N . LEU A 1 122 ? -1.912 -6.129 -7.392 1.00 97.50 122 LEU A N 1
ATOM 960 C CA . LEU A 1 122 ? -0.851 -5.467 -8.150 1.00 97.50 122 LEU A CA 1
ATOM 961 C C . LEU A 1 122 ? -1.255 -5.246 -9.606 1.00 97.50 122 LEU A C 1
ATOM 963 O O . LEU A 1 122 ? -1.776 -6.141 -10.270 1.00 97.50 122 LEU A O 1
ATOM 967 N N . TYR A 1 123 ? -0.898 -4.077 -10.119 1.00 97.12 123 TYR A N 1
ATOM 968 C CA . TYR A 1 123 ? -0.728 -3.834 -11.542 1.00 97.12 123 TYR A CA 1
ATOM 969 C C . TYR A 1 123 ? 0.677 -3.288 -11.787 1.00 97.12 123 TYR A C 1
ATOM 971 O O . TYR A 1 123 ? 1.033 -2.257 -11.213 1.00 97.12 123 TYR A O 1
ATOM 979 N N . LEU A 1 124 ? 1.461 -3.979 -12.619 1.00 95.81 124 LEU A N 1
ATOM 980 C CA . LEU A 1 124 ? 2.809 -3.551 -13.007 1.00 95.81 124 LEU A CA 1
ATOM 981 C C . LEU A 1 124 ? 3.036 -3.712 -14.510 1.00 95.81 124 LEU A C 1
ATOM 983 O O . LEU A 1 124 ? 3.162 -2.716 -15.208 1.00 95.81 124 LEU A O 1
ATOM 987 N N . PHE A 1 125 ? 3.008 -4.949 -15.015 1.00 93.50 125 PHE A N 1
ATOM 988 C CA . PHE A 1 125 ? 3.040 -5.266 -16.451 1.00 93.50 125 PHE A CA 1
ATOM 989 C C . PHE A 1 125 ? 1.697 -5.838 -16.919 1.00 93.50 125 PHE A C 1
ATOM 991 O O . PHE A 1 125 ? 1.624 -6.770 -17.718 1.00 93.50 125 PHE A O 1
ATOM 998 N N . GLY A 1 126 ? 0.618 -5.302 -16.350 1.00 92.75 126 GLY A N 1
ATOM 999 C CA . GLY A 1 126 ? -0.683 -5.957 -16.289 1.00 92.75 126 GLY A CA 1
ATOM 1000 C C . GLY A 1 126 ? -1.008 -6.425 -14.866 1.00 92.75 126 GLY A C 1
ATOM 1001 O O . GLY A 1 126 ? -0.259 -6.117 -13.931 1.00 92.75 126 GLY A O 1
ATOM 1002 N N . PRO A 1 127 ? -2.133 -7.143 -14.683 1.00 94.00 127 PRO A N 1
ATOM 1003 C CA . PRO A 1 127 ? -2.486 -7.748 -13.404 1.00 94.00 127 PRO A CA 1
ATOM 1004 C C . PRO A 1 127 ? -1.399 -8.719 -12.935 1.00 94.00 127 PRO A C 1
ATOM 1006 O O . PRO A 1 127 ? -0.997 -9.610 -13.683 1.00 94.00 127 PRO A O 1
ATOM 1009 N N . GLY A 1 128 ? -0.957 -8.547 -11.694 1.00 93.81 128 GLY A N 1
ATOM 1010 C CA . GLY A 1 128 ? 0.035 -9.393 -11.039 1.00 93.81 128 GLY A CA 1
ATOM 1011 C C . GLY A 1 128 ? -0.409 -9.811 -9.639 1.00 93.81 128 GLY A C 1
ATOM 1012 O O . GLY A 1 128 ? -1.530 -9.530 -9.211 1.00 93.81 128 GLY A O 1
ATOM 1013 N N . ALA A 1 129 ? 0.492 -10.462 -8.913 1.00 95.38 129 ALA A N 1
ATOM 1014 C CA . ALA A 1 129 ? 0.267 -10.929 -7.550 1.00 95.38 129 ALA A CA 1
ATOM 1015 C C . ALA A 1 129 ? 1.300 -10.341 -6.584 1.00 95.38 129 ALA A C 1
ATOM 1017 O O . ALA A 1 129 ? 2.439 -10.071 -6.969 1.00 95.38 129 ALA A O 1
ATOM 1018 N N . VAL A 1 130 ? 0.906 -10.195 -5.319 1.00 96.81 130 VAL A N 1
ATOM 1019 C CA . VAL A 1 130 ? 1.789 -9.820 -4.208 1.00 96.81 130 VAL A CA 1
ATOM 1020 C C . VAL A 1 130 ? 1.628 -10.838 -3.085 1.00 96.81 130 VAL A C 1
ATOM 1022 O O . VAL A 1 130 ? 0.534 -11.360 -2.885 1.00 96.81 130 VAL A O 1
ATOM 1025 N N . ALA A 1 131 ? 2.717 -11.136 -2.390 1.00 97.31 131 ALA A N 1
ATOM 1026 C CA . ALA A 1 131 ? 2.750 -12.015 -1.230 1.00 97.31 131 ALA A CA 1
ATOM 1027 C C . ALA A 1 131 ? 3.820 -11.543 -0.236 1.00 97.31 131 ALA A C 1
ATOM 1029 O O . ALA A 1 131 ? 4.593 -10.626 -0.525 1.00 97.31 131 ALA A O 1
ATOM 1030 N N . GLU A 1 132 ? 3.862 -12.189 0.929 1.00 98.00 132 GLU A N 1
ATOM 1031 C CA . GLU A 1 132 ? 4.799 -11.914 2.026 1.00 98.00 132 GLU A CA 1
ATOM 1032 C C . GLU A 1 132 ? 4.852 -10.433 2.387 1.00 98.00 132 GLU A C 1
ATOM 1034 O O . GLU A 1 132 ? 5.917 -9.835 2.521 1.00 98.00 132 GLU A O 1
ATOM 1039 N N . HIS A 1 133 ? 3.677 -9.820 2.520 1.00 98.44 133 HIS A N 1
ATOM 1040 C CA . HIS A 1 133 ? 3.611 -8.439 2.956 1.00 98.44 133 HIS A CA 1
ATOM 1041 C C . HIS A 1 133 ? 4.206 -8.318 4.357 1.00 98.44 133 HIS A C 1
ATOM 1043 O O . HIS A 1 133 ? 3.777 -9.027 5.266 1.00 98.44 133 HIS A O 1
ATOM 1049 N N . GLU A 1 134 ? 5.099 -7.355 4.544 1.00 98.75 134 GLU A N 1
ATOM 1050 C CA . GLU A 1 134 ? 5.504 -6.858 5.852 1.00 98.75 134 GLU A CA 1
ATOM 1051 C C . GLU A 1 134 ? 5.373 -5.336 5.847 1.00 98.75 134 GLU A C 1
ATOM 1053 O O . GLU A 1 134 ? 5.941 -4.642 5.003 1.00 98.75 134 GLU A O 1
ATOM 1058 N N . ILE A 1 135 ? 4.534 -4.817 6.743 1.00 98.81 135 ILE A N 1
ATOM 1059 C CA . ILE A 1 135 ? 4.159 -3.404 6.775 1.00 98.81 135 ILE A CA 1
ATOM 1060 C C . ILE A 1 135 ? 4.426 -2.862 8.163 1.00 98.81 135 ILE A C 1
ATOM 1062 O O . ILE A 1 135 ? 3.705 -3.169 9.114 1.00 98.81 135 ILE A O 1
ATOM 1066 N N . GLU A 1 136 ? 5.471 -2.060 8.269 1.00 98.75 136 GLU A N 1
ATOM 1067 C CA . GLU A 1 136 ? 5.866 -1.377 9.484 1.00 98.75 136 GLU A CA 1
ATOM 1068 C C . GLU A 1 136 ? 5.235 0.014 9.527 1.00 98.75 136 GLU A C 1
ATOM 1070 O O . GLU A 1 136 ? 5.394 0.812 8.604 1.00 98.75 136 GLU A O 1
ATOM 1075 N N . PHE A 1 137 ? 4.548 0.315 10.625 1.00 98.44 137 PHE A N 1
ATOM 1076 C CA . PHE A 1 137 ? 3.987 1.628 10.916 1.00 98.44 137 PHE A CA 1
ATOM 1077 C C . PHE A 1 137 ? 4.732 2.238 12.102 1.00 98.44 137 PHE A C 1
ATOM 1079 O O . PHE A 1 137 ? 4.675 1.703 13.213 1.00 98.44 137 PHE A O 1
ATOM 1086 N N . THR A 1 138 ? 5.379 3.381 11.880 1.00 97.88 138 THR A N 1
ATOM 1087 C CA . THR A 1 138 ? 6.180 4.067 12.899 1.00 97.88 138 THR A CA 1
ATOM 1088 C C . THR A 1 138 ? 5.712 5.508 13.053 1.00 97.88 138 THR A C 1
ATOM 1090 O O . THR A 1 138 ? 5.879 6.334 12.149 1.00 97.88 138 THR A O 1
ATOM 1093 N N . ARG A 1 139 ? 5.116 5.826 14.209 1.00 95.56 139 ARG A N 1
ATOM 1094 C CA . ARG A 1 139 ? 4.662 7.187 14.517 1.00 95.56 139 ARG A CA 1
ATOM 1095 C C . ARG A 1 139 ? 5.843 8.142 14.609 1.00 95.56 139 ARG A C 1
ATOM 1097 O O . ARG A 1 139 ? 6.832 7.852 15.277 1.00 95.56 139 ARG A O 1
ATOM 1104 N N . GLN A 1 140 ? 5.704 9.308 13.988 1.00 94.56 140 GLN A N 1
ATOM 1105 C CA . GLN A 1 140 ? 6.730 10.342 14.024 1.00 94.56 140 GLN A CA 1
ATOM 1106 C C . GLN A 1 140 ? 6.476 11.345 15.165 1.00 94.56 140 GLN A C 1
ATOM 1108 O O . GLN A 1 140 ? 5.319 11.684 15.438 1.00 94.56 140 GLN A O 1
ATOM 1113 N N . PRO A 1 141 ? 7.529 11.870 15.829 1.00 90.31 141 PRO A N 1
ATOM 1114 C CA . PRO A 1 141 ? 7.398 12.894 16.873 1.00 90.31 141 PRO A CA 1
ATOM 1115 C C . PRO A 1 141 ? 6.651 14.154 16.426 1.00 90.31 141 PRO A C 1
ATOM 1117 O O . PRO A 1 141 ? 5.918 14.744 17.214 1.00 90.31 141 PRO A O 1
ATOM 1120 N N . ALA A 1 142 ? 6.812 14.544 15.158 1.00 86.75 142 ALA A N 1
ATOM 1121 C CA . ALA A 1 142 ? 6.150 15.705 14.565 1.00 86.75 142 ALA A CA 1
ATOM 1122 C C . ALA A 1 142 ? 4.666 15.464 14.210 1.00 86.75 142 ALA A C 1
ATOM 1124 O O . ALA A 1 142 ? 3.989 16.392 13.773 1.00 86.75 142 ALA A O 1
ATOM 1125 N N . GLY A 1 143 ? 4.151 14.247 14.417 1.00 86.62 143 GLY A N 1
ATOM 1126 C CA . GLY A 1 143 ? 2.837 13.809 13.947 1.00 86.62 143 GLY A CA 1
ATOM 1127 C C . GLY A 1 143 ? 2.925 12.955 12.680 1.00 86.62 143 GLY A C 1
ATOM 1128 O O . GLY A 1 143 ? 3.960 12.896 12.025 1.00 86.62 143 GLY A O 1
ATOM 1129 N N . GLY A 1 144 ? 1.834 12.259 12.351 1.00 91.69 144 G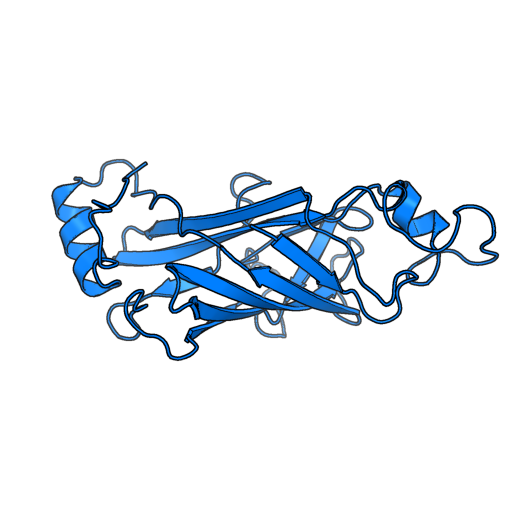LY A N 1
ATOM 1130 C CA . GLY A 1 144 ? 1.799 11.320 11.227 1.00 91.69 144 GLY A CA 1
ATOM 1131 C C . GLY A 1 144 ? 2.642 10.056 11.440 1.00 91.69 144 GLY A C 1
ATOM 1132 O O . GLY A 1 144 ? 3.118 9.760 12.542 1.00 91.69 144 GLY A O 1
ATOM 1133 N N . PHE A 1 145 ? 2.782 9.285 10.364 1.00 96.94 145 PHE A N 1
ATOM 1134 C CA . PHE A 1 145 ? 3.484 8.007 10.335 1.00 96.94 145 PHE A CA 1
ATOM 1135 C C . PHE A 1 145 ? 4.490 7.958 9.192 1.00 96.94 145 PHE A C 1
ATOM 1137 O O . PHE A 1 145 ? 4.250 8.482 8.103 1.00 96.94 145 PHE A O 1
ATOM 1144 N N . THR A 1 146 ? 5.585 7.255 9.453 1.00 98.12 146 THR A N 1
ATOM 1145 C CA . THR A 1 146 ? 6.395 6.639 8.409 1.00 98.12 146 THR A CA 1
ATOM 1146 C C . THR A 1 146 ? 5.916 5.206 8.244 1.00 98.12 146 THR A C 1
ATOM 1148 O O . THR A 1 146 ? 5.742 4.494 9.237 1.00 98.12 146 THR A O 1
ATOM 1151 N N . ILE A 1 147 ? 5.681 4.802 7.001 1.00 98.69 147 ILE A N 1
ATOM 1152 C CA . ILE A 1 147 ? 5.293 3.447 6.634 1.00 98.69 147 ILE A CA 1
ATOM 1153 C C . ILE A 1 147 ? 6.378 2.860 5.750 1.00 98.69 147 ILE A C 1
ATOM 1155 O O . ILE A 1 147 ? 6.716 3.429 4.711 1.00 98.69 147 ILE A O 1
ATOM 1159 N N . VAL A 1 148 ? 6.889 1.706 6.162 1.00 98.88 148 VAL A N 1
ATOM 1160 C CA . VAL A 1 148 ? 7.774 0.876 5.349 1.00 98.88 148 VAL A CA 1
ATOM 1161 C C . VAL A 1 148 ? 7.001 -0.373 4.966 1.00 98.88 148 VAL A C 1
ATOM 1163 O O . VAL A 1 148 ? 6.488 -1.073 5.834 1.00 98.88 148 VAL A O 1
ATOM 1166 N N . TRP A 1 149 ? 6.897 -0.643 3.671 1.00 98.88 149 TRP A N 1
ATOM 1167 C CA . TRP A 1 149 ? 6.147 -1.777 3.147 1.00 98.88 149 TRP A CA 1
ATOM 1168 C C . TRP A 1 149 ? 7.013 -2.601 2.210 1.00 98.88 149 TRP A C 1
ATOM 1170 O O . TRP A 1 149 ? 7.448 -2.110 1.173 1.00 98.88 149 TRP A O 1
ATOM 1180 N N . THR A 1 150 ? 7.248 -3.858 2.556 1.00 98.88 150 THR A N 1
ATOM 1181 C CA . THR A 1 150 ? 7.969 -4.816 1.721 1.00 98.88 150 THR A CA 1
ATOM 1182 C C . THR A 1 150 ? 7.079 -5.991 1.333 1.00 98.88 150 THR A C 1
ATOM 1184 O O . THR A 1 150 ? 6.004 -6.214 1.902 1.00 98.88 150 THR A O 1
ATOM 1187 N N . GLY A 1 151 ? 7.532 -6.736 0.332 1.00 98.62 151 GLY A N 1
ATOM 1188 C CA . GLY A 1 151 ? 6.965 -8.025 -0.027 1.00 98.62 151 GLY A CA 1
ATOM 1189 C C . GLY A 1 151 ? 7.552 -8.566 -1.320 1.00 98.62 151 GLY A C 1
ATOM 1190 O O . GLY A 1 151 ? 8.456 -7.972 -1.917 1.00 98.62 151 GLY A O 1
ATOM 1191 N N . ARG A 1 152 ? 7.009 -9.697 -1.763 1.00 98.50 152 ARG A N 1
ATOM 1192 C CA . ARG A 1 152 ? 7.374 -10.352 -3.020 1.00 98.50 152 ARG A CA 1
ATOM 1193 C C . ARG A 1 152 ? 6.265 -10.186 -4.047 1.00 98.50 152 ARG A C 1
ATOM 1195 O O . ARG A 1 152 ? 5.089 -10.161 -3.691 1.00 98.50 152 ARG A O 1
ATOM 1202 N N . ILE A 1 153 ? 6.620 -10.094 -5.323 1.00 97.38 153 ILE A N 1
ATOM 1203 C CA . ILE A 1 153 ? 5.667 -9.914 -6.420 1.00 97.38 153 ILE A CA 1
ATOM 1204 C C . ILE A 1 153 ? 5.878 -10.944 -7.521 1.00 97.38 153 ILE A C 1
ATOM 1206 O O . ILE A 1 153 ? 7.001 -11.352 -7.807 1.00 97.38 153 ILE A O 1
ATOM 1210 N N . ASN A 1 154 ? 4.777 -11.304 -8.173 1.00 95.44 154 ASN A N 1
ATOM 1211 C CA . ASN A 1 154 ? 4.797 -11.788 -9.542 1.00 95.44 154 ASN A CA 1
ATOM 1212 C C . ASN A 1 154 ? 4.203 -10.680 -10.428 1.00 95.44 154 ASN A C 1
ATOM 1214 O O . ASN A 1 154 ? 3.015 -10.372 -10.289 1.00 95.44 154 ASN A O 1
ATOM 1218 N N . PRO A 1 155 ? 4.990 -10.056 -11.318 1.00 91.88 155 PRO A N 1
ATOM 1219 C CA . PRO A 1 155 ? 4.526 -8.922 -12.112 1.00 91.88 155 PRO A CA 1
ATOM 1220 C C . PRO A 1 155 ? 3.653 -9.324 -13.309 1.00 91.88 155 PRO A C 1
ATOM 1222 O O . PRO A 1 155 ? 3.126 -8.447 -13.993 1.00 91.88 155 PRO A O 1
ATOM 1225 N N . THR A 1 156 ? 3.518 -10.625 -13.577 1.00 85.62 156 THR A N 1
ATOM 1226 C CA . THR A 1 156 ? 2.831 -11.184 -14.743 1.00 85.62 156 THR A CA 1
ATOM 1227 C C . THR A 1 156 ? 1.606 -12.016 -14.351 1.00 85.62 156 THR A C 1
ATOM 1229 O O . THR A 1 156 ? 1.587 -12.657 -13.300 1.00 85.62 156 THR A O 1
ATOM 1232 N N . PRO A 1 157 ? 0.569 -12.070 -15.198 1.00 77.75 157 PRO A N 1
ATOM 1233 C CA . PRO A 1 157 ? -0.589 -12.910 -14.934 1.00 77.75 157 PRO A CA 1
ATOM 1234 C C . PRO A 1 157 ? -0.250 -14.397 -15.119 1.00 77.75 157 PRO A C 1
ATOM 1236 O O . PRO A 1 157 ? 0.397 -14.786 -16.091 1.00 77.75 157 PRO A O 1
ATOM 1239 N N . GLY A 1 158 ? -0.748 -15.253 -14.226 1.00 72.25 158 GLY A N 1
ATOM 1240 C CA . GLY A 1 158 ? -0.587 -16.702 -14.340 1.00 72.25 158 GLY A CA 1
ATOM 1241 C C . GLY A 1 158 ? -1.318 -17.473 -13.242 1.00 72.25 158 GLY A C 1
ATOM 1242 O O . GLY A 1 158 ? -1.524 -16.960 -12.148 1.00 72.25 158 GLY A O 1
ATOM 1243 N N . ALA A 1 159 ? -1.701 -18.721 -13.531 1.00 69.19 159 ALA A N 1
ATOM 1244 C CA . ALA A 1 159 ? -2.396 -19.597 -12.577 1.00 69.19 159 ALA A CA 1
ATOM 1245 C C . ALA A 1 159 ? -1.485 -20.124 -11.450 1.00 69.19 159 ALA A C 1
ATOM 1247 O O . ALA A 1 159 ? -1.961 -20.666 -10.457 1.00 69.19 159 ALA A O 1
ATOM 1248 N N . SER A 1 160 ? -0.167 -20.003 -11.609 1.00 79.94 160 SER A N 1
ATOM 1249 C CA . SER A 1 160 ? 0.829 -20.426 -10.624 1.00 79.94 160 SER A CA 1
ATOM 1250 C C . SER A 1 160 ? 1.893 -19.337 -10.514 1.00 79.94 160 SER A C 1
ATOM 1252 O O . SER A 1 160 ? 2.921 -19.423 -11.188 1.00 79.94 160 SER A O 1
ATOM 1254 N N . PRO A 1 161 ? 1.617 -18.266 -9.749 1.00 85.06 161 PRO A N 1
ATOM 1255 C CA . PRO A 1 161 ? 2.544 -17.155 -9.622 1.00 85.06 161 PRO A CA 1
ATOM 1256 C C . PRO A 1 161 ? 3.843 -17.618 -8.958 1.00 85.06 161 PRO A C 1
ATOM 1258 O O . PRO A 1 161 ? 3.844 -18.210 -7.880 1.00 85.06 161 PRO A O 1
ATOM 1261 N N . VAL A 1 162 ? 4.960 -17.319 -9.613 1.00 91.94 162 VAL A N 1
ATOM 1262 C CA . VAL A 1 162 ? 6.306 -17.408 -9.041 1.00 91.94 162 VAL A CA 1
ATOM 1263 C C . VAL A 1 162 ? 6.670 -16.034 -8.490 1.00 91.94 162 VAL A C 1
ATOM 1265 O O . VAL A 1 162 ? 6.687 -15.063 -9.237 1.00 91.94 162 VAL A O 1
ATOM 1268 N N . PHE A 1 163 ? 6.914 -15.936 -7.187 1.00 95.31 163 PHE A N 1
ATOM 1269 C CA . PHE A 1 163 ? 7.243 -14.675 -6.518 1.00 95.31 163 PHE A CA 1
ATOM 1270 C C . PHE A 1 163 ? 8.764 -14.488 -6.471 1.00 95.31 163 PHE A C 1
ATOM 1272 O O . PHE A 1 163 ? 9.388 -14.648 -5.424 1.00 95.31 163 PHE A O 1
ATOM 1279 N N . ASP A 1 164 ? 9.386 -14.238 -7.616 1.00 94.25 164 ASP A N 1
ATOM 1280 C CA . ASP A 1 164 ? 10.840 -14.109 -7.792 1.00 94.25 164 ASP A CA 1
ATOM 1281 C C . ASP A 1 164 ? 11.358 -12.671 -7.653 1.00 94.25 164 ASP A C 1
ATOM 1283 O O . ASP A 1 164 ? 12.551 -12.471 -7.424 1.00 94.25 164 ASP A O 1
ATOM 1287 N N . HIS A 1 165 ? 10.467 -11.685 -7.702 1.00 97.06 165 HIS A N 1
ATOM 1288 C CA . HIS A 1 165 ? 10.797 -10.279 -7.517 1.00 97.06 165 HIS A CA 1
ATOM 1289 C C . HIS A 1 165 ? 10.359 -9.766 -6.145 1.00 97.06 165 HIS A C 1
ATOM 1291 O O . HIS A 1 165 ? 9.410 -10.262 -5.539 1.00 97.06 165 HIS A O 1
ATOM 1297 N N . GLU A 1 166 ? 11.040 -8.730 -5.669 1.00 98.25 166 GLU A N 1
ATOM 1298 C CA . GLU A 1 166 ? 10.763 -8.066 -4.397 1.00 98.25 166 GLU A CA 1
ATOM 1299 C C . GLU A 1 166 ? 10.393 -6.604 -4.635 1.00 98.25 166 GLU A C 1
ATOM 1301 O O . GLU A 1 166 ? 10.687 -6.024 -5.685 1.00 98.25 166 GLU A O 1
ATOM 1306 N N . PHE A 1 167 ? 9.766 -5.992 -3.638 1.00 98.69 167 PHE A N 1
ATOM 1307 C CA . PHE A 1 167 ? 9.631 -4.547 -3.573 1.00 98.69 167 PHE A CA 1
ATOM 1308 C C . PHE A 1 167 ? 9.838 -4.039 -2.151 1.00 98.69 167 PHE A C 1
ATOM 1310 O O . PHE A 1 167 ? 9.652 -4.754 -1.163 1.00 98.69 167 PHE A O 1
ATOM 1317 N N . ARG A 1 168 ? 10.177 -2.757 -2.065 1.00 98.81 168 ARG A N 1
ATOM 1318 C CA . ARG A 1 168 ? 10.173 -1.978 -0.830 1.00 98.81 168 ARG A CA 1
ATOM 1319 C C . ARG A 1 168 ? 9.559 -0.630 -1.134 1.00 98.81 168 ARG A C 1
ATOM 1321 O O . ARG A 1 168 ? 9.971 -0.000 -2.092 1.00 98.81 168 ARG A O 1
ATOM 1328 N N . ALA A 1 169 ? 8.618 -0.169 -0.334 1.00 98.81 169 ALA A N 1
ATOM 1329 C CA . ALA A 1 169 ? 8.116 1.191 -0.361 1.00 98.81 169 ALA A CA 1
ATOM 1330 C C . ALA A 1 169 ? 8.396 1.863 0.980 1.00 98.81 169 ALA A C 1
ATOM 1332 O O . ALA A 1 169 ? 8.264 1.241 2.032 1.00 98.81 169 ALA A O 1
ATOM 1333 N N . GLU A 1 170 ? 8.764 3.134 0.933 1.00 98.69 170 GLU A N 1
ATOM 1334 C CA . GLU A 1 170 ? 8.915 3.984 2.107 1.00 98.69 170 GLU A CA 1
ATOM 1335 C C . GLU A 1 170 ? 8.110 5.254 1.893 1.00 98.69 170 GLU A C 1
ATOM 1337 O O . GLU A 1 170 ? 8.226 5.909 0.854 1.00 98.69 170 GLU A O 1
ATOM 1342 N N . VAL A 1 171 ? 7.271 5.587 2.869 1.00 98.50 171 VAL A N 1
ATOM 1343 C CA . VAL A 1 171 ? 6.357 6.724 2.792 1.00 98.50 171 VAL A CA 1
ATOM 1344 C C . VAL A 1 171 ? 6.363 7.462 4.120 1.00 98.50 171 VAL A C 1
ATOM 1346 O O . VAL A 1 171 ? 6.104 6.859 5.157 1.00 98.50 171 VAL A O 1
ATOM 1349 N N . SER A 1 172 ? 6.648 8.761 4.100 1.00 97.19 172 SER A N 1
ATOM 1350 C CA . SER A 1 172 ? 6.637 9.640 5.269 1.00 97.19 172 SER A CA 1
ATOM 1351 C C . SER A 1 172 ? 5.429 10.573 5.269 1.00 97.19 172 SER A C 1
ATOM 1353 O O . SER A 1 172 ? 4.774 10.804 4.243 1.00 97.19 172 SER A O 1
ATOM 1355 N N . ASP A 1 173 ? 5.164 11.151 6.443 1.00 94.88 173 ASP A N 1
ATOM 1356 C CA . ASP A 1 173 ? 4.093 12.127 6.669 1.00 94.88 173 ASP A CA 1
ATOM 1357 C C . ASP A 1 173 ? 2.727 11.579 6.242 1.00 94.88 173 ASP A C 1
ATOM 1359 O O . ASP A 1 173 ? 1.934 12.253 5.574 1.00 94.88 173 ASP A O 1
ATOM 1363 N N . VAL A 1 174 ? 2.492 10.306 6.572 1.00 96.19 174 VAL A N 1
ATOM 1364 C CA . VAL A 1 174 ? 1.237 9.613 6.301 1.00 96.19 174 VAL A CA 1
ATOM 1365 C C . VAL A 1 174 ? 0.261 9.870 7.439 1.00 96.19 174 VAL A C 1
ATOM 1367 O O . VAL A 1 174 ? 0.563 9.637 8.612 1.00 96.19 174 VAL A O 1
ATOM 1370 N N . GLU A 1 175 ? -0.948 10.285 7.083 1.00 94.19 175 GLU A N 1
ATOM 1371 C CA . GLU A 1 175 ? -2.082 10.343 7.998 1.00 94.19 175 GLU A CA 1
ATOM 1372 C C . GLU A 1 175 ? -2.967 9.106 7.834 1.00 94.19 175 GLU A C 1
ATOM 1374 O O . GLU A 1 175 ? -3.169 8.606 6.725 1.00 94.19 175 GLU A O 1
ATOM 1379 N N . PHE A 1 176 ? -3.525 8.623 8.945 1.00 94.62 176 PHE A N 1
ATOM 1380 C CA . PHE A 1 176 ? -4.532 7.572 8.898 1.00 94.62 176 PHE A CA 1
ATOM 1381 C C . PHE A 1 176 ? -5.893 8.153 8.509 1.00 94.62 176 PHE A C 1
ATOM 1383 O O . PHE A 1 176 ? -6.400 9.082 9.141 1.00 94.62 176 PHE A O 1
ATOM 1390 N N . GLY A 1 177 ? -6.478 7.586 7.460 1.00 93.19 177 GLY A N 1
ATOM 1391 C CA . GLY A 1 177 ? -7.775 7.959 6.924 1.00 93.19 177 GLY A CA 1
ATOM 1392 C C . GLY A 1 177 ? -8.969 7.455 7.750 1.00 93.19 177 GLY A C 1
ATOM 1393 O O . GLY A 1 177 ? -8.819 6.930 8.855 1.00 93.19 177 GLY A O 1
ATOM 1394 N N . PRO A 1 178 ? -10.193 7.621 7.218 1.00 91.81 178 PRO A N 1
ATOM 1395 C CA . PRO A 1 178 ? -11.413 7.198 7.895 1.00 91.81 178 PRO A CA 1
ATOM 1396 C C . PRO A 1 178 ? -11.490 5.677 8.078 1.00 91.81 178 PRO A C 1
ATOM 1398 O O . PRO A 1 178 ? -10.848 4.904 7.362 1.00 91.81 178 PRO A O 1
ATOM 1401 N N . VAL A 1 179 ? -12.337 5.254 9.020 1.00 94.31 179 VAL A N 1
ATOM 1402 C CA . VAL A 1 179 ? -12.677 3.840 9.213 1.00 94.31 179 VAL A CA 1
ATOM 1403 C C . VAL A 1 179 ? -14.083 3.588 8.683 1.00 94.31 179 VAL A C 1
ATOM 1405 O O . VAL A 1 179 ? -15.051 4.120 9.228 1.00 94.31 179 VAL A O 1
ATOM 1408 N N . ARG A 1 180 ? -14.205 2.753 7.648 1.00 94.25 180 ARG A N 1
ATOM 1409 C CA . ARG A 1 180 ? -15.499 2.275 7.147 1.00 94.25 180 ARG A CA 1
ATOM 1410 C C . ARG A 1 180 ? -16.094 1.270 8.131 1.00 94.25 180 ARG A C 1
ATOM 1412 O O . ARG A 1 180 ? -15.404 0.343 8.566 1.00 94.25 180 ARG A O 1
ATOM 1419 N N . ILE A 1 181 ? -17.376 1.418 8.446 1.00 94.50 181 ILE A N 1
ATOM 1420 C CA . ILE A 1 181 ? -18.119 0.469 9.287 1.00 94.50 181 ILE A CA 1
ATOM 1421 C C . ILE A 1 181 ? -19.055 -0.397 8.435 1.00 94.50 181 ILE A C 1
ATOM 1423 O O . ILE A 1 181 ? -19.448 0.027 7.351 1.00 94.50 181 ILE A O 1
ATOM 1427 N N . PRO A 1 182 ? -19.411 -1.617 8.876 1.00 93.94 182 PRO A N 1
ATOM 1428 C CA . PRO A 1 182 ? -20.346 -2.456 8.137 1.00 93.94 182 PRO A CA 1
ATOM 1429 C C . PRO A 1 182 ? -21.721 -1.804 7.989 1.00 93.94 182 PRO A C 1
ATOM 1431 O O . PRO A 1 182 ? -22.259 -1.265 8.959 1.00 93.94 182 PRO A O 1
ATOM 1434 N N . ASP A 1 183 ? -22.342 -1.976 6.822 1.00 92.50 183 ASP A N 1
ATOM 1435 C CA . ASP A 1 183 ? -23.718 -1.537 6.597 1.00 92.50 183 ASP A CA 1
ATOM 1436 C C . ASP A 1 183 ? -24.666 -2.126 7.648 1.00 92.50 183 ASP A C 1
ATOM 1438 O O . ASP A 1 183 ? -24.629 -3.329 7.963 1.00 92.50 183 ASP A O 1
ATOM 1442 N N . GLY A 1 184 ? -25.514 -1.248 8.189 1.00 92.62 184 GLY A N 1
ATOM 1443 C CA . GLY A 1 184 ? -26.475 -1.558 9.246 1.00 92.62 184 GLY A CA 1
ATOM 1444 C C . GLY A 1 184 ? -25.897 -1.582 10.665 1.00 92.62 184 GLY A C 1
ATOM 1445 O O . GLY A 1 184 ? -26.667 -1.766 11.605 1.00 92.62 184 GLY A O 1
ATOM 1446 N N . MET A 1 185 ? -24.585 -1.386 10.859 1.00 93.81 185 MET A N 1
ATOM 1447 C CA . MET A 1 185 ? -23.991 -1.291 12.197 1.00 93.81 185 MET A CA 1
ATOM 1448 C C . MET A 1 185 ? -24.228 0.103 12.808 1.00 93.81 185 MET A C 1
ATOM 1450 O O . MET A 1 185 ? -23.831 1.106 12.212 1.00 93.81 185 MET A O 1
ATOM 1454 N N . PRO A 1 186 ? -24.810 0.210 14.018 1.00 92.81 186 PRO A N 1
ATOM 1455 C CA . PRO A 1 186 ? -24.929 1.489 14.708 1.00 92.81 186 PRO A CA 1
ATOM 1456 C C . PRO A 1 186 ? -23.556 2.096 15.027 1.00 92.81 186 PRO A C 1
ATOM 1458 O O . PRO A 1 186 ? -22.687 1.426 15.584 1.00 92.81 186 PRO A O 1
ATOM 1461 N N . ALA A 1 187 ? -23.379 3.399 14.786 1.00 88.88 187 ALA A N 1
ATOM 1462 C CA . ALA A 1 187 ? -22.110 4.094 15.038 1.00 88.88 187 ALA A CA 1
ATOM 1463 C C . ALA A 1 187 ? -21.590 3.912 16.478 1.00 88.88 187 ALA A C 1
ATOM 1465 O O . ALA A 1 187 ? -20.399 3.708 16.692 1.00 88.88 187 ALA A O 1
ATOM 1466 N N . ARG A 1 188 ? -22.482 3.920 17.479 1.00 89.81 188 ARG A N 1
ATOM 1467 C CA . ARG A 1 188 ? -22.109 3.678 18.883 1.00 89.81 188 ARG A CA 1
ATOM 1468 C C . ARG A 1 188 ? -21.534 2.278 19.103 1.00 89.81 188 ARG A C 1
ATOM 1470 O O . ARG A 1 188 ? -20.606 2.124 19.888 1.00 89.81 188 ARG A O 1
ATOM 1477 N N . GLU A 1 189 ? -22.091 1.268 18.441 1.00 92.69 189 GLU A N 1
ATOM 1478 C CA . GLU A 1 189 ? -21.570 -0.098 18.510 1.00 92.69 189 GLU A CA 1
ATOM 1479 C C . GLU A 1 189 ? -20.179 -0.175 17.875 1.00 92.69 189 GLU A C 1
ATOM 1481 O O . GLU A 1 189 ? -19.254 -0.706 18.491 1.00 92.69 189 GLU A O 1
ATOM 1486 N N . ALA A 1 190 ? -20.009 0.432 16.697 1.00 92.25 190 ALA A N 1
ATOM 1487 C CA . ALA A 1 190 ? -18.720 0.497 16.018 1.00 92.25 190 ALA A CA 1
ATOM 1488 C C . ALA A 1 190 ? -17.647 1.183 16.877 1.00 92.25 190 ALA A C 1
ATOM 1490 O O . ALA A 1 190 ? -16.540 0.665 16.995 1.00 92.25 190 ALA A O 1
ATOM 1491 N N . LEU A 1 191 ? -17.980 2.298 17.535 1.00 90.00 191 LEU A N 1
ATOM 1492 C CA . LEU A 1 191 ? -17.069 3.003 18.443 1.00 90.00 191 LEU A CA 1
ATOM 1493 C C . LEU A 1 191 ? -16.608 2.109 19.603 1.00 90.00 191 LEU A C 1
ATOM 1495 O O . LEU A 1 191 ? -15.410 1.992 19.838 1.00 90.00 191 LEU A O 1
ATOM 1499 N N . VAL A 1 192 ? -17.531 1.395 20.259 1.00 91.06 192 VAL A N 1
ATOM 1500 C CA . VAL A 1 192 ? -17.197 0.459 21.352 1.00 91.06 192 VAL A CA 1
ATOM 1501 C C . VAL A 1 192 ? -16.289 -0.682 20.878 1.00 91.06 192 VAL A C 1
ATOM 1503 O O . VAL A 1 192 ? -15.484 -1.208 21.652 1.00 91.06 192 VAL A O 1
ATOM 1506 N N . LEU A 1 193 ? -16.431 -1.119 19.625 1.00 92.50 193 LEU A N 1
ATOM 1507 C CA . LEU A 1 193 ? -15.527 -2.105 19.037 1.00 92.50 193 LEU A CA 1
ATOM 1508 C C . LEU A 1 193 ? -14.156 -1.489 18.748 1.00 92.50 193 LEU A C 1
ATOM 1510 O O . LEU A 1 193 ? -13.151 -2.084 19.129 1.00 92.50 193 LEU A O 1
ATOM 1514 N N . LEU A 1 194 ? -14.105 -0.303 18.140 1.00 92.81 194 LEU A N 1
ATOM 1515 C CA . LEU A 1 194 ? -12.859 0.381 17.792 1.00 92.81 194 LEU A CA 1
ATOM 1516 C C . LEU A 1 194 ? -12.019 0.729 19.021 1.00 92.81 194 LEU A C 1
ATOM 1518 O O . LEU A 1 194 ? -10.825 0.460 19.004 1.00 92.81 194 LEU A O 1
ATOM 1522 N N . GLU A 1 195 ? -12.620 1.189 20.118 1.00 91.19 195 GLU A N 1
ATOM 1523 C CA . GLU A 1 195 ? -11.914 1.481 21.380 1.00 91.19 195 GLU A CA 1
ATOM 1524 C C . GLU A 1 195 ? -11.148 0.268 21.947 1.00 91.19 195 GLU A C 1
ATOM 1526 O O . GLU A 1 195 ? -10.179 0.412 22.693 1.00 91.19 195 GLU A O 1
ATOM 1531 N N . LYS A 1 196 ? -11.555 -0.955 21.583 1.00 90.94 196 LYS A N 1
ATOM 1532 C CA . LYS A 1 196 ? -10.865 -2.194 21.982 1.00 90.94 196 LYS A CA 1
ATOM 1533 C C . LYS A 1 196 ? -9.712 -2.559 21.050 1.00 90.94 196 LYS A C 1
ATOM 1535 O O . LYS A 1 196 ? -8.854 -3.347 21.438 1.00 90.94 196 LYS A O 1
ATOM 1540 N N . LEU A 1 197 ? -9.715 -2.035 19.829 1.00 93.94 197 LEU A N 1
ATOM 1541 C CA . LEU A 1 197 ? -8.780 -2.383 18.759 1.00 93.94 197 LEU A CA 1
ATOM 1542 C C . LEU A 1 197 ? -7.683 -1.338 18.596 1.00 93.94 197 LEU A C 1
ATOM 1544 O O . LEU A 1 197 ? -6.548 -1.696 18.291 1.00 93.94 197 LEU A O 1
ATOM 1548 N N . ILE A 1 198 ? -8.034 -0.071 18.800 1.00 91.94 198 ILE A N 1
ATOM 1549 C CA . ILE A 1 198 ? -7.179 1.091 18.600 1.00 91.94 198 ILE A CA 1
ATOM 1550 C C . ILE A 1 198 ? -7.348 2.080 19.745 1.00 91.94 198 ILE A C 1
ATOM 1552 O O . ILE A 1 198 ? -8.412 2.170 20.353 1.00 91.94 198 ILE A O 1
ATOM 1556 N N . ASP A 1 199 ? -6.271 2.768 20.105 1.00 85.31 199 ASP A N 1
ATOM 1557 C CA . ASP A 1 199 ? -6.351 3.929 20.988 1.00 85.31 199 ASP A CA 1
ATOM 1558 C C . ASP A 1 199 ? -6.817 5.161 20.191 1.00 85.31 199 ASP A C 1
ATOM 1560 O O . ASP A 1 199 ? -6.631 5.235 18.970 1.00 85.31 199 ASP A O 1
ATOM 1564 N N . PRO A 1 200 ? -7.466 6.135 20.849 1.00 64.56 200 PRO A N 1
ATOM 1565 C CA . PRO A 1 200 ? -7.688 7.424 20.224 1.00 64.56 200 PRO A CA 1
ATOM 1566 C C . PRO A 1 200 ? -6.319 8.037 19.926 1.00 64.56 200 PRO A C 1
ATOM 1568 O O . PRO A 1 200 ? -5.519 8.247 20.837 1.00 64.56 200 PRO A O 1
ATOM 1571 N N . ALA A 1 201 ? -6.039 8.305 18.651 1.00 55.28 201 ALA A N 1
ATOM 1572 C CA . ALA A 1 201 ? -4.873 9.086 18.275 1.00 55.28 201 ALA A CA 1
ATOM 1573 C C . ALA A 1 201 ? -5.018 10.462 18.944 1.00 55.28 201 ALA A C 1
ATOM 1575 O O . ALA A 1 201 ? -5.941 11.215 18.627 1.00 55.28 201 ALA A O 1
ATOM 1576 N N . ASP A 1 202 ? -4.174 10.754 19.930 1.00 46.22 202 ASP A N 1
ATOM 1577 C CA . ASP A 1 202 ? -4.155 12.034 20.641 1.00 46.22 202 ASP A CA 1
ATOM 1578 C C . ASP A 1 202 ? -4.205 13.195 19.622 1.00 46.22 202 ASP A C 1
ATOM 1580 O O . ASP A 1 202 ? -3.402 13.172 18.688 1.00 46.22 202 ASP A O 1
ATOM 1584 N N . THR A 1 203 ? -5.108 14.183 19.814 1.00 38.97 203 THR A N 1
ATOM 1585 C CA . THR A 1 203 ? -5.351 15.453 19.047 1.00 38.97 203 THR A CA 1
ATOM 1586 C C . THR A 1 203 ? -6.677 15.640 18.273 1.00 38.97 203 THR A C 1
ATOM 1588 O O . THR A 1 203 ? -6.721 16.263 17.217 1.00 38.97 203 THR A O 1
ATOM 1591 N N . GLY A 1 204 ? -7.829 15.233 18.820 1.00 39.09 204 GLY A N 1
ATOM 1592 C CA . GLY A 1 204 ? -9.118 15.781 18.342 1.00 39.09 204 GLY A CA 1
ATOM 1593 C C . GLY A 1 204 ? -9.686 15.150 17.064 1.00 39.09 204 GLY A C 1
ATOM 1594 O O . GLY A 1 204 ? -10.736 15.577 16.576 1.00 39.09 204 GLY A O 1
ATOM 1595 N N . THR A 1 205 ? -9.083 14.072 16.570 1.00 43.25 205 THR A N 1
ATOM 1596 C CA . THR A 1 205 ? -9.691 13.226 15.542 1.00 43.25 205 THR A CA 1
ATOM 1597 C C . THR A 1 205 ? -10.738 12.330 16.198 1.00 43.25 205 THR A C 1
ATOM 1599 O O . THR A 1 205 ? -10.463 11.205 16.607 1.00 43.25 205 THR A O 1
ATOM 1602 N N . ARG A 1 206 ? -11.983 12.816 16.306 1.00 47.72 206 ARG A N 1
ATOM 1603 C CA . ARG A 1 206 ? -13.131 11.898 16.388 1.00 47.72 206 ARG A CA 1
ATOM 1604 C C . ARG A 1 206 ? -13.017 10.970 15.183 1.00 47.72 206 ARG A C 1
ATOM 1606 O O . ARG A 1 206 ? -12.834 11.485 14.080 1.00 47.72 206 ARG A O 1
ATOM 1613 N N . PHE A 1 207 ? -13.095 9.651 15.386 1.00 53.06 207 PHE A N 1
ATOM 1614 C CA . PHE A 1 207 ? -13.120 8.678 14.293 1.00 53.06 207 PHE A CA 1
ATOM 1615 C C . PHE A 1 207 ? -14.027 9.213 13.185 1.00 53.06 207 PHE A C 1
ATOM 1617 O O . PHE A 1 207 ? -15.228 9.395 13.398 1.00 53.06 207 PHE A O 1
ATOM 1624 N N . ARG A 1 208 ? -13.442 9.552 12.032 1.00 52.81 208 ARG A N 1
ATOM 1625 C CA . ARG A 1 208 ? -14.228 9.931 10.864 1.00 52.81 208 ARG A CA 1
ATOM 1626 C C . ARG A 1 208 ? -14.784 8.622 10.330 1.00 52.81 208 ARG A C 1
ATOM 1628 O O . ARG A 1 208 ? -14.095 7.892 9.625 1.00 52.81 208 ARG A O 1
ATOM 1635 N N . LEU A 1 209 ? -15.973 8.275 10.807 1.00 56.59 209 LEU A N 1
ATOM 1636 C CA . LEU A 1 209 ? -16.742 7.172 10.258 1.00 56.59 209 LEU A CA 1
ATOM 1637 C C . LEU A 1 209 ? -17.188 7.621 8.867 1.00 56.59 209 LEU A C 1
ATOM 1639 O O . LEU A 1 209 ? -17.785 8.693 8.737 1.00 56.59 209 LEU A O 1
ATOM 1643 N N . ALA A 1 210 ? -16.799 6.845 7.860 1.00 52.69 210 ALA A N 1
ATOM 1644 C CA . ALA A 1 210 ? -17.260 7.005 6.487 1.00 52.69 210 ALA A CA 1
ATOM 1645 C C . ALA A 1 210 ? -18.498 6.139 6.257 1.00 52.69 210 ALA A C 1
ATOM 1647 O O . ALA A 1 210 ? -18.510 5.002 6.792 1.00 52.69 210 ALA A O 1
#

pLDDT: mean 91.07, std 11.73, range [38.97, 98.88]

Sequence (210 aa):
MHGRIWFPGNPWPDGHGLSEFAWSGRLDRRGRLWFDLHLRTLPYADEVGPRPGTDVESGWASASTWTAYDRATLSSTFWPDAATGVLAATRSIPFRFGDFRPQIRAADPLPVDPEGKPAVNLYLFGPGAVAEHEIEFTRQPAGGFTIVWTGRINPTPGASPVFDHEFRAEVSDVEFGPVRIPDGMPAREALVLLEKLIDPADTGTRFRLA